Protein AF-A0AAN7FQ91-F1 (afdb_monomer)

Secondary structure (DSSP, 8-state):
----SS----GGGTTS-EEEEEE-SSEEEEEETT--EEEEE--TTSTT-SSS---EEEEEE-GGGTTS-EEEEEE-SSEEEEEE-STT--EEEEEEE-TTSTT---SSPP-EEEEEEEPSS-TTPPEEEEEEETTEEEEEETT--EEEEESPSTTPPPEEEEEE-S-S--EEEEEE-SS-EEEEETTS-EEEES-S-TT-TT-TTS--TT----S--S---EEPTT-TT--EEEEEE-SSEEEEEETTS-EEEEE--TTSTT-SSS---EEEEEE---SSPPPTTEEEEEEE-SS-EEEEEEE-PPP--

Solvent-accessible surface area (backbone atoms only — not comparable to full-atom values): 16445 Å² total; per-residue (Å²): 133,80,91,69,97,62,93,72,87,65,70,86,44,73,94,49,62,70,69,35,71,25,68,26,72,52,31,38,35,40,23,23,74,85,9,50,46,27,26,26,30,58,5,82,39,5,36,49,30,70,62,47,51,66,64,30,99,53,66,39,73,32,69,87,42,74,94,44,50,38,68,45,51,20,23,11,45,46,24,30,38,37,36,31,62,54,98,89,45,37,43,44,30,17,21,5,38,14,77,43,18,38,36,18,59,45,90,61,91,41,66,57,38,18,46,69,41,61,34,49,86,43,72,90,44,56,66,72,46,68,36,28,15,39,52,32,27,36,38,32,29,76,86,12,50,48,25,43,22,1,46,41,37,74,82,32,71,60,30,32,36,57,39,70,60,98,61,93,68,46,41,76,46,72,24,43,16,53,57,36,32,42,37,28,30,83,83,16,45,50,29,30,36,32,63,74,67,42,42,49,89,89,47,78,84,74,62,66,96,77,75,72,73,73,93,62,86,59,73,59,74,40,72,43,71,85,40,86,91,47,47,38,74,45,69,24,26,12,34,49,28,40,38,36,30,31,73,89,54,49,40,32,22,25,12,43,7,79,73,36,34,46,55,68,89,51,46,66,52,26,73,46,64,38,77,40,79,61,97,64,80,76,57,102,50,47,47,70,46,68,45,41,44,71,66,41,56,49,75,47,81,41,79,53,74,79,73,87,125

Nearest PDB structures (foldseek):
  4d9s-assembly1_A  TM=8.792E-01  e=7.451E-26  Arabidopsis thaliana
  6xzl-assembly1_A  TM=8.775E-01  e=2.372E-24  Arabidopsis thaliana
  4o2w-assembly4_D  TM=8.593E-01  e=3.655E-23  Homo sapiens
  6xzn-assembly2_B  TM=6.984E-01  e=1.897E-24  Arabidopsis thaliana
  6xzn-assembly1_A  TM=7.113E-01  e=9.054E-24  Arabidopsis thaliana

Radius of gyration: 19.57 Å; Cα contacts (8 Å, |Δi|>4): 833; chains: 1; bounding box: 55×45×55 Å

Structure (mmCIF, N/CA/C/O backbone):
data_AF-A0AAN7FQ91-F1
#
_entry.id   AF-A0AAN7FQ91-F1
#
loop_
_atom_site.group_PDB
_atom_site.id
_atom_site.type_symbol
_atom_site.label_atom_id
_atom_site.label_alt_id
_atom_site.label_comp_id
_atom_site.label_asym_id
_atom_site.label_entity_id
_atom_site.label_seq_id
_atom_site.pdbx_PDB_ins_code
_atom_site.Cartn_x
_atom_site.Cartn_y
_atom_site.Cartn_z
_atom_site.occupancy
_atom_site.B_iso_or_equiv
_atom_site.auth_seq_id
_atom_site.auth_comp_id
_atom_site.auth_asym_id
_atom_site.auth_atom_id
_atom_site.pdbx_PDB_model_num
ATOM 1 N N . MET A 1 1 ? 12.460 19.987 -11.548 1.00 52.72 1 MET A N 1
ATOM 2 C CA . MET A 1 1 ? 11.091 20.540 -11.463 1.00 52.72 1 MET A CA 1
ATOM 3 C C . MET A 1 1 ? 11.043 21.401 -10.206 1.00 52.72 1 MET A C 1
ATOM 5 O O . MET A 1 1 ? 11.578 20.958 -9.201 1.00 52.72 1 MET A O 1
ATOM 9 N N . VAL A 1 2 ? 10.535 22.634 -10.268 1.00 61.75 2 VAL A N 1
ATOM 10 C CA . VAL A 1 2 ? 10.430 23.509 -9.082 1.00 61.75 2 VAL A CA 1
ATOM 11 C C . VAL A 1 2 ? 9.236 23.048 -8.244 1.00 61.75 2 VAL A C 1
ATOM 13 O O . VAL A 1 2 ? 8.185 22.753 -8.821 1.00 61.75 2 VAL A O 1
ATOM 16 N N . ASN A 1 3 ? 9.398 22.972 -6.920 1.00 73.75 3 ASN A N 1
ATOM 17 C CA . ASN A 1 3 ? 8.307 22.659 -5.995 1.00 73.75 3 ASN A CA 1
ATOM 18 C C . ASN A 1 3 ? 7.120 23.596 -6.257 1.00 73.75 3 ASN A C 1
ATOM 20 O O . ASN A 1 3 ? 7.297 24.799 -6.451 1.00 73.75 3 ASN A O 1
ATOM 24 N N . SER A 1 4 ? 5.912 23.042 -6.297 1.00 81.06 4 SER A N 1
ATOM 25 C CA . SER A 1 4 ? 4.686 23.796 -6.549 1.00 81.06 4 SER A CA 1
ATOM 26 C C . SER A 1 4 ? 3.682 23.493 -5.451 1.00 81.06 4 SER A C 1
ATOM 28 O O . SER A 1 4 ? 3.546 22.343 -5.047 1.00 81.06 4 SER A O 1
ATOM 30 N N . LEU A 1 5 ? 2.988 24.528 -4.981 1.00 87.12 5 LEU A N 1
ATOM 31 C CA . LEU A 1 5 ? 1.926 24.406 -3.979 1.00 87.12 5 LEU A CA 1
ATOM 32 C C . LEU A 1 5 ? 0.560 24.080 -4.605 1.00 87.12 5 LEU A C 1
ATOM 34 O O . LEU A 1 5 ? -0.407 23.872 -3.882 1.00 87.12 5 LEU A O 1
ATOM 38 N N . CYS A 1 6 ? 0.479 24.035 -5.937 1.00 88.56 6 CYS A N 1
ATOM 39 C CA . CYS A 1 6 ? -0.752 23.754 -6.664 1.00 88.56 6 CYS A CA 1
ATOM 40 C C . CYS A 1 6 ? -0.627 22.416 -7.407 1.00 88.56 6 CYS A C 1
ATOM 42 O O . CYS A 1 6 ? 0.402 22.190 -8.058 1.00 88.56 6 CYS A O 1
ATOM 44 N N . PRO A 1 7 ? -1.660 21.550 -7.368 1.00 91.12 7 PRO A N 1
ATOM 45 C CA . PRO A 1 7 ? -1.709 20.353 -8.198 1.00 91.12 7 PRO A CA 1
ATOM 46 C C . PRO A 1 7 ? -1.510 20.693 -9.680 1.00 91.12 7 PRO A C 1
ATOM 48 O O . PRO A 1 7 ? -2.035 21.691 -10.177 1.00 91.12 7 PRO A O 1
ATOM 51 N N . LYS A 1 8 ? -0.751 19.855 -10.391 1.00 91.06 8 LYS A N 1
ATOM 52 C CA . LYS A 1 8 ? -0.519 19.976 -11.836 1.00 91.06 8 LYS A CA 1
ATOM 53 C C . LYS A 1 8 ? -1.018 18.730 -12.543 1.00 91.06 8 LYS A C 1
ATOM 55 O O . LYS A 1 8 ? -0.845 17.621 -12.041 1.00 91.06 8 LYS A O 1
ATOM 60 N N . VAL A 1 9 ? -1.594 18.928 -13.724 1.00 92.12 9 VAL A N 1
ATOM 61 C CA . VAL A 1 9 ? -1.996 17.827 -14.601 1.00 92.12 9 VAL A CA 1
ATOM 62 C C . VAL A 1 9 ? -0.756 17.038 -15.021 1.00 92.12 9 VAL A C 1
ATOM 64 O O . VAL A 1 9 ? 0.274 17.613 -15.378 1.00 92.12 9 VAL A O 1
ATOM 67 N N . VAL A 1 10 ? -0.855 15.710 -14.972 1.00 94.00 10 VAL A N 1
ATOM 68 C CA . VAL A 1 10 ? 0.182 14.798 -15.463 1.00 94.00 10 VAL A CA 1
ATOM 69 C C . VAL A 1 10 ? -0.120 14.478 -16.925 1.00 94.00 10 VAL A C 1
ATOM 71 O O . VAL A 1 10 ? -0.725 13.455 -17.236 1.00 94.00 10 VAL A O 1
ATOM 74 N N . SER A 1 11 ? 0.280 15.375 -17.831 1.00 93.88 11 SER A N 1
ATOM 75 C CA . SER A 1 11 ? -0.161 15.341 -19.235 1.00 93.88 11 SER A CA 1
ATOM 76 C C . SER A 1 11 ? 0.174 14.057 -19.996 1.00 93.88 11 SER A C 1
ATOM 78 O O . SER A 1 11 ? -0.543 13.670 -20.911 1.00 93.88 11 SER A O 1
ATOM 80 N N . SER A 1 12 ? 1.217 13.329 -19.589 1.00 95.06 12 SER A N 1
ATOM 81 C CA . SER A 1 12 ? 1.564 12.036 -20.195 1.00 95.06 12 SER A CA 1
ATOM 82 C C . SER A 1 12 ? 0.505 10.944 -19.984 1.00 95.06 12 SER A C 1
ATOM 84 O O . SER A 1 12 ? 0.592 9.895 -20.617 1.00 95.06 12 SER A O 1
ATOM 86 N N . LEU A 1 13 ? -0.469 11.161 -19.093 1.00 96.19 13 LEU A N 1
ATOM 87 C CA . LEU A 1 13 ? -1.559 10.229 -18.805 1.00 96.19 13 LEU A CA 1
ATOM 88 C C . LEU A 1 13 ? -2.916 10.671 -19.379 1.00 96.19 13 LEU A C 1
ATOM 90 O O . LEU A 1 13 ? -3.872 9.925 -19.225 1.00 96.19 13 LEU A O 1
ATOM 94 N N . GLU A 1 14 ? -3.020 11.816 -20.067 1.00 91.94 14 GLU A N 1
ATOM 95 C CA . GLU A 1 14 ? -4.305 12.419 -20.494 1.00 91.94 14 GLU A CA 1
ATOM 96 C C . GLU A 1 14 ? -5.217 11.488 -21.309 1.00 91.94 14 GLU A C 1
ATOM 98 O O . GLU A 1 14 ? -6.436 11.577 -21.205 1.00 91.94 14 GLU A O 1
ATOM 103 N N . ASN A 1 15 ? -4.641 10.561 -22.076 1.00 91.50 15 ASN A N 1
ATOM 104 C CA . ASN A 1 15 ? -5.394 9.610 -22.901 1.00 91.50 15 ASN A CA 1
ATOM 105 C C . ASN A 1 15 ? -5.688 8.273 -22.196 1.00 91.50 15 ASN A C 1
ATOM 107 O O . ASN A 1 15 ? -6.083 7.312 -22.852 1.00 91.50 15 ASN A O 1
ATOM 111 N N . ASN A 1 16 ? -5.452 8.177 -20.887 1.00 94.88 16 ASN A N 1
ATOM 112 C CA . ASN A 1 16 ? -5.707 6.978 -20.096 1.00 94.88 16 ASN A CA 1
ATOM 113 C C . ASN A 1 16 ? -6.608 7.338 -18.918 1.00 94.88 16 ASN A C 1
ATOM 115 O O . ASN A 1 16 ? -6.275 8.213 -18.119 1.00 94.88 16 ASN A O 1
ATOM 119 N N . PHE A 1 17 ? -7.719 6.625 -18.764 1.00 97.06 17 PHE A N 1
ATOM 120 C CA . PHE A 1 17 ? -8.532 6.762 -17.567 1.00 97.06 17 PHE A CA 1
ATOM 121 C C . PHE A 1 17 ? -7.857 6.001 -16.423 1.00 97.06 17 PHE A C 1
ATOM 123 O O . PHE A 1 17 ? -7.824 4.773 -16.413 1.00 97.06 17 PHE A O 1
ATOM 130 N N . ILE A 1 18 ? -7.248 6.727 -15.485 1.00 98.06 18 ILE A N 1
ATOM 131 C CA . ILE A 1 18 ? -6.506 6.132 -14.368 1.00 98.06 18 ILE A CA 1
ATOM 132 C C . ILE A 1 18 ? -7.481 5.667 -13.284 1.00 98.06 18 ILE A C 1
ATOM 134 O O . ILE A 1 18 ? -8.165 6.481 -12.668 1.00 98.06 18 ILE A O 1
ATOM 138 N N . ALA A 1 19 ? -7.510 4.357 -13.043 1.00 97.56 19 ALA A N 1
ATOM 139 C CA . ALA A 1 19 ? -8.396 3.700 -12.086 1.00 97.56 19 ALA A CA 1
ATOM 140 C C . ALA A 1 19 ? -7.715 3.413 -10.736 1.00 97.56 19 ALA A C 1
ATOM 142 O O . ALA A 1 19 ? -8.388 3.365 -9.708 1.00 97.56 19 ALA A O 1
ATOM 143 N N . HIS A 1 20 ? -6.387 3.257 -10.713 1.00 98.44 20 HIS A N 1
ATOM 144 C CA . HIS A 1 20 ? -5.630 3.031 -9.482 1.00 98.44 20 HIS A CA 1
ATOM 145 C C . HIS A 1 20 ? -4.306 3.796 -9.490 1.00 98.44 20 HIS A C 1
ATOM 147 O O . HIS A 1 20 ? -3.627 3.892 -10.513 1.00 98.44 20 HIS A O 1
ATOM 153 N N . VAL A 1 21 ? -3.910 4.316 -8.329 1.00 98.06 21 VAL A N 1
ATOM 154 C CA . VAL A 1 21 ? -2.638 5.020 -8.136 1.00 98.06 21 VAL A CA 1
ATOM 155 C C . VAL A 1 21 ? -1.953 4.539 -6.869 1.00 98.06 21 VAL A C 1
ATOM 157 O O . VAL A 1 21 ? -2.607 4.184 -5.893 1.00 98.06 21 VAL A O 1
ATOM 160 N N . SER A 1 22 ? -0.626 4.557 -6.869 1.00 98.38 22 SER A N 1
ATOM 161 C CA . SER A 1 22 ? 0.169 4.342 -5.667 1.00 98.38 22 SER A CA 1
ATOM 162 C C . SER A 1 22 ? 1.406 5.223 -5.696 1.00 98.38 22 SER A C 1
ATOM 164 O O . SER A 1 22 ? 2.019 5.426 -6.744 1.00 98.38 22 SER A O 1
ATOM 166 N N . ALA A 1 23 ? 1.764 5.771 -4.542 1.00 96.69 23 ALA A N 1
ATOM 167 C CA . ALA A 1 23 ? 2.962 6.572 -4.371 1.00 96.69 23 ALA A CA 1
ATOM 168 C C . ALA A 1 23 ? 3.854 5.891 -3.337 1.00 96.69 23 ALA A C 1
ATOM 170 O O . ALA A 1 23 ? 3.448 5.687 -2.196 1.00 96.69 23 ALA A O 1
ATOM 171 N N . GLY A 1 24 ? 5.064 5.546 -3.762 1.00 96.38 24 GLY A N 1
ATOM 172 C CA . GLY A 1 24 ? 6.122 5.090 -2.879 1.00 96.38 24 GLY A CA 1
ATOM 173 C C . GLY A 1 24 ? 6.958 6.260 -2.376 1.00 96.38 24 GLY A C 1
ATOM 174 O O . GLY A 1 24 ? 6.589 7.426 -2.504 1.00 96.38 24 GLY A O 1
ATOM 175 N N . TRP A 1 25 ? 8.146 5.960 -1.854 1.00 95.56 25 TRP A N 1
ATOM 176 C CA . TRP A 1 25 ? 9.030 6.995 -1.297 1.00 95.56 25 TRP A CA 1
ATOM 177 C C . TRP A 1 25 ? 9.512 8.021 -2.330 1.00 95.56 25 TRP A C 1
ATOM 179 O O . TRP A 1 25 ? 9.635 9.210 -2.049 1.00 95.56 25 TRP A O 1
ATOM 189 N N . SER A 1 26 ? 9.853 7.557 -3.530 1.00 96.62 26 SER A N 1
ATOM 190 C CA . SER A 1 26 ? 10.392 8.414 -4.598 1.00 96.62 26 SER A CA 1
ATOM 191 C C . SER A 1 26 ? 9.962 7.964 -5.990 1.00 96.62 26 SER A C 1
ATOM 193 O O . SER A 1 26 ? 10.591 8.332 -6.977 1.00 96.62 26 SER A O 1
ATOM 195 N N . HIS A 1 27 ? 8.907 7.155 -6.073 1.00 98.50 27 HIS A N 1
ATOM 196 C CA . HIS A 1 27 ? 8.322 6.716 -7.333 1.00 98.50 27 HIS A CA 1
ATOM 197 C C . HIS A 1 27 ? 6.802 6.627 -7.217 1.00 98.50 27 HIS A C 1
ATOM 199 O O . HIS A 1 27 ? 6.252 6.577 -6.116 1.00 98.50 27 HIS A O 1
ATOM 205 N N . SER A 1 28 ? 6.129 6.632 -8.357 1.00 98.56 28 SER A N 1
ATOM 206 C CA . SER A 1 28 ? 4.678 6.548 -8.450 1.00 98.56 28 SER A CA 1
ATOM 207 C C . SER A 1 28 ? 4.287 5.538 -9.514 1.00 98.56 28 SER A C 1
ATOM 209 O O . SER A 1 28 ? 4.937 5.440 -10.557 1.00 98.56 28 SER A O 1
ATOM 211 N N . GLY A 1 29 ? 3.218 4.810 -9.226 1.00 98.69 29 GLY A N 1
ATOM 212 C CA . GLY A 1 29 ? 2.579 3.844 -10.096 1.00 98.69 29 GLY A CA 1
ATOM 213 C C . GLY A 1 29 ? 1.152 4.271 -10.422 1.00 98.69 29 GLY A C 1
ATOM 214 O O . GLY A 1 29 ? 0.434 4.782 -9.562 1.00 98.69 29 GLY A O 1
ATOM 215 N N . PHE A 1 30 ? 0.735 4.035 -11.660 1.00 98.75 30 PHE A N 1
ATOM 216 C CA . PHE A 1 30 ? -0.591 4.371 -12.171 1.00 98.75 30 PHE A CA 1
ATOM 217 C C . PHE A 1 30 ? -1.113 3.192 -12.982 1.00 98.75 30 PHE A C 1
ATOM 219 O O . PHE A 1 30 ? -0.378 2.653 -13.806 1.00 98.75 30 PHE A O 1
ATOM 226 N N . VAL A 1 31 ? -2.365 2.806 -12.777 1.00 98.69 31 VAL A N 1
ATOM 227 C CA . VAL A 1 31 ? -3.037 1.750 -13.541 1.00 98.69 31 VAL A CA 1
ATOM 228 C C . VAL A 1 31 ? -4.290 2.339 -14.169 1.00 98.69 31 VAL A C 1
ATOM 230 O O . VAL A 1 31 ? -5.082 2.990 -13.484 1.00 98.69 31 VAL A O 1
ATOM 233 N N . SER A 1 32 ? -4.453 2.148 -15.475 1.00 98.06 32 SER A N 1
ATOM 234 C CA . SER A 1 32 ? -5.659 2.551 -16.195 1.00 98.06 32 SER A CA 1
ATOM 235 C C . SER A 1 32 ? -6.792 1.536 -16.030 1.00 98.06 32 SER A C 1
ATOM 237 O O . SER A 1 32 ? -6.537 0.369 -15.755 1.00 98.06 32 SER A O 1
ATOM 239 N N . ASP A 1 33 ? -8.029 1.935 -16.310 1.00 96.25 33 ASP A N 1
ATOM 240 C CA . ASP A 1 33 ? -9.182 1.026 -16.446 1.00 96.25 33 ASP A CA 1
ATOM 241 C C . ASP A 1 33 ? -8.974 -0.085 -17.490 1.00 96.25 33 ASP A C 1
ATOM 243 O O . ASP A 1 33 ? -9.418 -1.213 -17.305 1.00 96.25 33 ASP A O 1
ATOM 247 N N . GLY A 1 34 ? -8.238 0.197 -18.568 1.00 94.81 34 GLY A N 1
ATOM 248 C CA . GLY A 1 34 ? -7.823 -0.808 -19.551 1.00 94.81 34 GLY A CA 1
ATOM 249 C C . GLY A 1 34 ? -6.751 -1.793 -19.056 1.00 94.81 34 GLY A C 1
ATOM 250 O O . GLY A 1 34 ? -6.328 -2.662 -19.818 1.00 94.81 34 GLY A O 1
ATOM 251 N N . GLY A 1 35 ? -6.270 -1.656 -17.817 1.00 96.31 35 GLY A N 1
ATOM 252 C CA . GLY A 1 35 ? -5.234 -2.499 -17.218 1.00 96.31 35 GLY A CA 1
ATOM 253 C C . GLY A 1 35 ? -3.799 -2.170 -17.642 1.00 96.31 35 GLY A C 1
ATOM 254 O O . GLY A 1 35 ? -2.903 -2.996 -17.471 1.00 96.31 35 GLY A O 1
ATOM 255 N N . CYS A 1 36 ? -3.548 -0.982 -18.206 1.00 97.56 36 CYS A N 1
ATOM 256 C CA . CYS A 1 36 ? -2.194 -0.518 -18.508 1.00 97.56 36 CYS A CA 1
ATOM 257 C C . CYS A 1 36 ? -1.539 0.048 -17.248 1.00 97.56 36 CYS A C 1
ATOM 259 O O . CYS A 1 36 ? -2.118 0.914 -16.600 1.00 97.56 36 CYS A O 1
ATOM 261 N N . VAL A 1 37 ? -0.307 -0.367 -16.950 1.00 98.56 37 VAL A N 1
ATOM 262 C CA . VAL A 1 37 ? 0.470 0.164 -15.822 1.00 98.56 37 VAL A CA 1
ATOM 263 C C . VAL A 1 37 ? 1.589 1.095 -16.290 1.00 98.56 37 VAL A C 1
ATOM 265 O O . VAL A 1 37 ? 2.306 0.808 -17.256 1.00 98.56 37 VAL A O 1
ATOM 268 N N . PHE A 1 38 ? 1.735 2.217 -15.591 1.00 98.75 38 PHE A N 1
ATOM 269 C CA . PHE A 1 38 ? 2.733 3.253 -15.826 1.00 98.75 38 PHE A CA 1
ATOM 270 C C . PHE A 1 38 ? 3.494 3.547 -14.538 1.00 98.75 38 PHE A C 1
ATOM 272 O O . PHE A 1 38 ? 2.903 3.577 -13.459 1.00 98.75 38 PHE A O 1
ATOM 279 N N . THR A 1 39 ? 4.787 3.824 -14.654 1.00 98.81 39 THR A N 1
ATOM 280 C CA . THR A 1 39 ? 5.667 4.120 -13.518 1.00 98.81 39 THR A CA 1
ATOM 281 C C . THR A 1 39 ? 6.566 5.312 -13.817 1.00 98.81 39 THR A C 1
ATOM 283 O O . THR A 1 39 ? 6.957 5.547 -14.961 1.00 98.81 39 THR A O 1
ATOM 286 N N . CYS A 1 40 ? 6.889 6.092 -12.790 1.00 98.75 40 CYS A N 1
ATOM 287 C CA . CYS A 1 40 ? 7.883 7.164 -12.859 1.00 98.75 40 CYS A CA 1
ATOM 288 C C . CYS A 1 40 ? 8.483 7.472 -11.491 1.00 98.75 40 CYS A C 1
ATOM 290 O O . CYS A 1 40 ? 7.968 7.043 -10.465 1.00 98.75 40 CYS A O 1
ATOM 292 N N . GLY A 1 41 ? 9.538 8.275 -11.479 1.00 98.56 41 GLY A N 1
ATOM 293 C CA . GLY A 1 41 ? 10.328 8.644 -10.315 1.00 98.56 41 GLY A CA 1
ATOM 294 C C . GLY A 1 41 ? 11.701 7.987 -10.354 1.00 98.56 41 GLY A C 1
ATOM 295 O O . GLY A 1 41 ? 12.242 7.728 -11.431 1.00 98.56 41 GLY A O 1
ATOM 296 N N . ASP A 1 42 ? 12.269 7.750 -9.175 1.00 98.56 42 ASP A N 1
ATOM 297 C CA . ASP A 1 42 ? 13.556 7.081 -9.000 1.00 98.56 42 ASP A CA 1
ATOM 298 C C . ASP A 1 42 ? 13.512 5.634 -9.508 1.00 98.56 42 ASP A C 1
ATOM 300 O O . ASP A 1 42 ? 12.642 4.858 -9.113 1.00 98.56 42 ASP A O 1
ATOM 304 N N . GLY A 1 43 ? 14.477 5.276 -10.356 1.00 98.31 43 GLY A N 1
ATOM 305 C CA . GLY A 1 43 ? 14.661 3.919 -10.877 1.00 98.31 43 GLY A CA 1
ATOM 306 C C . GLY A 1 43 ? 15.902 3.208 -10.346 1.00 98.31 43 GLY A C 1
ATOM 307 O O . GLY A 1 43 ? 16.195 2.100 -10.786 1.00 98.31 43 GLY A O 1
ATOM 308 N N . SER A 1 44 ? 16.633 3.806 -9.399 1.00 98.56 44 SER A N 1
ATOM 309 C CA . SER A 1 44 ? 17.972 3.358 -8.981 1.00 98.56 44 SER A CA 1
ATOM 310 C C . SER A 1 44 ? 18.041 1.935 -8.406 1.00 98.56 44 SER A C 1
ATOM 312 O O . SER A 1 44 ? 19.128 1.368 -8.299 1.00 98.56 44 SER A O 1
ATOM 314 N N . PHE A 1 45 ? 16.905 1.336 -8.041 1.00 98.50 45 PHE A N 1
ATOM 315 C CA . PHE A 1 45 ? 16.793 -0.040 -7.548 1.00 98.50 45 PHE A CA 1
ATOM 316 C C . PHE A 1 45 ? 15.990 -0.951 -8.482 1.00 98.50 45 PHE A C 1
ATOM 318 O O . PHE A 1 45 ? 15.759 -2.100 -8.126 1.00 98.50 45 PHE A O 1
ATOM 325 N N . GLY A 1 46 ? 15.584 -0.471 -9.660 1.00 98.62 46 GLY A N 1
ATOM 326 C CA . GLY A 1 46 ? 14.745 -1.212 -10.602 1.00 98.62 46 GLY A CA 1
ATOM 327 C C . GLY A 1 46 ? 13.250 -1.135 -10.280 1.00 98.62 46 GLY A C 1
ATOM 328 O O . GLY A 1 46 ? 12.453 -1.834 -10.898 1.00 98.62 46 GLY A O 1
ATOM 329 N N . GLN A 1 47 ? 12.843 -0.270 -9.342 1.00 98.69 47 GLN A N 1
ATOM 330 C CA . GLN A 1 47 ? 11.466 -0.164 -8.836 1.00 98.69 47 GLN A CA 1
ATOM 331 C C . GLN A 1 47 ? 10.450 0.407 -9.838 1.00 98.69 47 GLN A C 1
ATOM 333 O O . GLN A 1 47 ? 9.293 0.599 -9.483 1.00 98.69 47 GLN A O 1
ATOM 338 N N . LEU A 1 48 ? 10.877 0.676 -11.075 1.00 98.88 48 LEU A N 1
ATOM 339 C CA . LEU A 1 48 ? 10.007 1.082 -12.181 1.00 98.88 48 LEU A CA 1
ATOM 340 C C . LEU A 1 48 ? 9.703 -0.071 -13.156 1.00 98.88 48 LEU A C 1
ATOM 342 O O . LEU A 1 48 ? 8.822 0.057 -13.992 1.00 98.88 48 LEU A O 1
ATOM 346 N N . GLY A 1 49 ? 10.405 -1.207 -13.078 1.00 98.69 49 GLY A N 1
ATOM 347 C CA . GLY A 1 49 ? 10.021 -2.404 -13.839 1.00 98.69 49 GLY A CA 1
ATOM 348 C C . GLY A 1 49 ? 10.308 -2.352 -15.348 1.00 98.69 49 GLY A C 1
ATOM 349 O O . GLY A 1 49 ? 9.798 -3.185 -16.096 1.00 98.69 49 GLY A O 1
ATOM 350 N N . HIS A 1 50 ? 11.104 -1.390 -15.828 1.00 98.62 50 HIS A N 1
ATOM 351 C CA . HIS A 1 50 ? 11.394 -1.201 -17.260 1.00 98.62 50 HIS A CA 1
ATOM 352 C C . HIS A 1 50 ? 12.552 -2.062 -17.796 1.00 98.62 50 HIS A C 1
ATOM 354 O O . HIS A 1 50 ? 12.926 -1.941 -18.960 1.00 98.62 50 HIS A O 1
ATOM 360 N N . GLY A 1 51 ? 13.133 -2.929 -16.967 1.00 98.44 51 GLY A N 1
ATOM 361 C CA . GLY A 1 51 ? 14.302 -3.739 -17.310 1.00 98.44 51 GLY A CA 1
ATOM 362 C C . GLY A 1 51 ? 15.638 -3.010 -17.207 1.00 98.44 51 GLY A C 1
ATOM 363 O O . GLY A 1 51 ? 16.680 -3.591 -17.495 1.00 98.44 51 GLY A O 1
ATOM 364 N N . ASP A 1 52 ? 15.636 -1.780 -16.705 1.00 98.44 52 ASP A N 1
ATOM 365 C CA . ASP A 1 52 ? 16.829 -1.004 -16.393 1.00 98.44 52 ASP A CA 1
ATOM 366 C C . ASP A 1 52 ? 16.695 -0.288 -15.032 1.00 98.44 52 ASP A C 1
ATOM 368 O O . ASP A 1 52 ? 15.753 -0.521 -14.275 1.00 98.44 52 ASP A O 1
ATOM 372 N N . TYR A 1 53 ? 17.685 0.541 -14.696 1.00 98.44 53 TYR A N 1
ATOM 373 C CA . TYR A 1 53 ? 17.749 1.297 -13.441 1.00 98.44 53 TYR A CA 1
ATOM 374 C C . TYR A 1 53 ? 17.616 2.812 -13.674 1.00 98.44 53 TYR A C 1
ATOM 376 O O . TYR A 1 53 ? 18.165 3.620 -12.922 1.00 98.44 53 TYR A O 1
ATOM 384 N N . ARG A 1 54 ? 16.970 3.222 -14.774 1.00 98.50 54 ARG A N 1
ATOM 385 C CA . ARG A 1 54 ? 16.866 4.632 -15.161 1.00 98.50 54 ARG A CA 1
ATOM 386 C C . ARG A 1 54 ? 15.716 5.313 -14.431 1.00 98.50 54 ARG A C 1
ATOM 388 O O . ARG A 1 54 ? 14.621 4.780 -14.316 1.00 98.50 54 ARG A O 1
ATOM 395 N N . THR A 1 55 ? 15.966 6.536 -13.983 1.00 98.56 55 THR A N 1
ATOM 396 C CA . THR A 1 55 ? 14.944 7.426 -13.423 1.00 98.56 55 THR A CA 1
ATOM 397 C C . THR A 1 55 ? 14.115 8.037 -14.547 1.00 98.56 55 THR A C 1
ATOM 399 O O . THR A 1 55 ? 14.662 8.524 -15.538 1.00 98.56 55 THR A O 1
ATOM 402 N N . HIS A 1 56 ? 12.796 8.068 -14.367 1.00 97.94 56 HIS A N 1
ATOM 403 C CA . HIS A 1 56 ? 11.861 8.672 -15.313 1.00 97.94 56 HIS A CA 1
ATOM 404 C C . HIS A 1 56 ? 11.114 9.830 -14.657 1.00 97.94 56 HIS A C 1
ATOM 406 O O . HIS A 1 56 ? 10.407 9.644 -13.677 1.00 97.94 56 HIS A O 1
ATOM 412 N N . CYS A 1 57 ? 11.223 11.041 -15.201 1.00 95.69 57 CYS A N 1
ATOM 413 C CA . CYS A 1 57 ? 10.566 12.228 -14.632 1.00 95.69 57 CYS A CA 1
ATOM 414 C C . CYS A 1 57 ? 9.078 12.368 -15.014 1.00 95.69 57 CYS A C 1
ATOM 416 O O . CYS A 1 57 ? 8.429 13.327 -14.601 1.00 95.69 57 CYS A O 1
ATOM 418 N N . SER A 1 58 ? 8.554 11.447 -15.821 1.00 96.56 58 SER A N 1
ATOM 419 C CA . SER A 1 58 ? 7.166 11.387 -16.284 1.00 96.56 58 SER A CA 1
ATOM 420 C C . SER A 1 58 ? 6.733 9.923 -16.395 1.00 96.56 58 SER A C 1
ATOM 422 O O . SER A 1 58 ? 7.590 9.099 -16.723 1.00 96.56 58 SER A O 1
ATOM 424 N N . PRO A 1 59 ? 5.454 9.584 -16.155 1.00 98.38 59 PRO A N 1
ATOM 425 C CA . PRO A 1 59 ? 4.935 8.225 -16.311 1.00 98.38 59 PRO A CA 1
ATOM 426 C C . PRO A 1 59 ? 5.322 7.572 -17.640 1.00 98.38 59 PRO A C 1
ATOM 428 O O . PRO A 1 59 ? 5.080 8.133 -18.709 1.00 98.38 59 PRO A O 1
ATOM 431 N N . VAL A 1 60 ? 5.895 6.371 -17.564 1.00 98.44 60 VAL A N 1
ATOM 432 C CA . VAL A 1 60 ? 6.226 5.519 -18.712 1.00 98.44 60 VAL A CA 1
ATOM 433 C C . VAL A 1 60 ? 5.498 4.192 -18.568 1.00 98.44 60 VAL A C 1
ATOM 435 O O . VAL A 1 60 ? 5.466 3.610 -17.487 1.00 98.44 60 VAL A O 1
ATOM 438 N N . ARG A 1 61 ? 4.900 3.702 -19.658 1.00 98.25 61 ARG A N 1
ATOM 439 C CA . ARG A 1 61 ? 4.203 2.410 -19.665 1.00 98.25 61 ARG A CA 1
ATOM 440 C C . ARG A 1 61 ? 5.200 1.270 -19.452 1.00 98.25 61 ARG A C 1
ATOM 442 O O . ARG A 1 61 ? 6.216 1.201 -20.142 1.00 98.25 61 ARG A O 1
ATOM 449 N N . VAL A 1 62 ? 4.895 0.345 -18.546 1.00 98.56 62 VAL A N 1
ATOM 450 C CA . VAL A 1 62 ? 5.737 -0.835 -18.306 1.00 98.56 62 VAL A CA 1
ATOM 451 C C . VAL A 1 62 ? 5.460 -1.879 -19.391 1.00 98.56 62 VAL A C 1
ATOM 453 O O . VAL A 1 62 ? 4.395 -2.498 -19.423 1.00 98.56 62 VAL A O 1
ATOM 456 N N . SER A 1 63 ? 6.419 -2.074 -20.300 1.00 97.94 63 SER A N 1
ATOM 457 C CA . SER A 1 63 ? 6.267 -2.926 -21.492 1.00 97.94 63 SER A CA 1
ATOM 458 C C . SER A 1 63 ? 5.949 -4.389 -21.167 1.00 97.94 63 SER A C 1
ATOM 460 O O . SER A 1 63 ? 5.209 -5.033 -21.909 1.00 97.94 63 SER A O 1
ATOM 462 N N . TYR A 1 64 ? 6.444 -4.888 -20.032 1.00 98.25 64 TYR A N 1
ATOM 463 C CA . TYR A 1 64 ? 6.216 -6.256 -19.562 1.00 98.25 64 TYR A CA 1
ATOM 464 C C . TYR A 1 64 ? 4.722 -6.624 -19.466 1.00 98.25 64 TYR A C 1
ATOM 466 O O . TYR A 1 64 ? 4.340 -7.767 -19.714 1.00 98.25 64 TYR A O 1
ATOM 474 N N . PHE A 1 65 ? 3.859 -5.651 -19.153 1.00 97.06 65 PHE A N 1
ATOM 475 C CA . PHE A 1 65 ? 2.430 -5.870 -18.921 1.00 97.06 65 PHE A CA 1
ATOM 476 C C . PHE A 1 65 ? 1.531 -5.489 -20.107 1.00 97.06 65 PHE A C 1
ATOM 478 O O . PHE A 1 65 ? 0.317 -5.479 -19.960 1.00 97.06 65 PHE A O 1
ATOM 485 N N . VAL A 1 66 ? 2.071 -5.189 -21.295 1.00 94.38 66 VAL A N 1
ATOM 486 C CA . VAL A 1 66 ? 1.266 -4.689 -22.436 1.00 94.38 66 VAL A CA 1
ATOM 487 C C . VAL A 1 66 ? 0.118 -5.625 -22.837 1.00 94.38 66 VAL A C 1
ATOM 489 O O . VAL A 1 66 ? -0.949 -5.135 -23.191 1.00 94.38 66 VAL A O 1
ATOM 492 N N . ASN A 1 67 ? 0.319 -6.943 -22.737 1.00 90.31 67 ASN A N 1
ATOM 493 C CA . ASN A 1 67 ? -0.679 -7.971 -23.071 1.00 90.31 67 ASN A CA 1
ATOM 494 C C . ASN A 1 67 ? -1.307 -8.614 -21.822 1.00 90.31 67 ASN A C 1
ATOM 496 O O . ASN A 1 67 ? -1.747 -9.763 -21.861 1.00 90.31 67 ASN A O 1
ATOM 500 N N . LYS A 1 68 ? -1.270 -7.913 -20.689 1.00 93.38 68 LYS A N 1
ATOM 501 C CA . LYS A 1 68 ? -1.774 -8.374 -19.395 1.00 93.38 68 LYS A CA 1
ATOM 502 C C . LYS A 1 68 ? -2.722 -7.314 -18.838 1.00 93.38 68 LYS A C 1
ATOM 504 O O . LYS A 1 68 ? -2.529 -6.129 -19.085 1.00 93.38 68 LYS A O 1
ATOM 509 N N . HIS A 1 69 ? -3.734 -7.738 -18.089 1.00 94.12 69 HIS A N 1
ATOM 510 C CA . HIS A 1 69 ? -4.650 -6.817 -17.422 1.00 94.12 69 HIS A CA 1
ATOM 511 C C . HIS A 1 69 ? -4.204 -6.621 -15.971 1.00 94.12 69 HIS A C 1
ATOM 513 O O . HIS A 1 69 ? -4.318 -7.534 -15.152 1.00 94.12 69 HIS A O 1
ATOM 519 N N . VAL A 1 70 ? -3.620 -5.456 -15.684 1.00 97.75 70 VAL A N 1
ATOM 520 C CA . VAL A 1 70 ? -3.206 -5.074 -14.330 1.00 97.75 70 VAL A CA 1
ATOM 521 C C . VAL A 1 70 ? -4.391 -4.477 -13.582 1.00 97.75 70 VAL A C 1
ATOM 523 O O . VAL A 1 70 ? -5.030 -3.563 -14.086 1.00 97.75 70 VAL A O 1
ATOM 526 N N . GLU A 1 71 ? -4.628 -4.953 -12.364 1.00 97.94 71 GLU A N 1
ATOM 527 C CA . GLU A 1 71 ? -5.705 -4.483 -11.488 1.00 97.94 71 GLU A CA 1
ATOM 528 C C . GLU A 1 71 ? -5.203 -3.413 -10.505 1.00 97.94 71 GLU A C 1
ATOM 530 O O . GLU A 1 71 ? -5.832 -2.375 -10.314 1.00 97.94 71 GLU A O 1
ATOM 535 N N . GLN A 1 72 ? -4.054 -3.653 -9.861 1.00 98.62 72 GLN A N 1
ATOM 536 C CA . GLN A 1 72 ? -3.494 -2.756 -8.841 1.00 98.62 72 GLN A CA 1
ATOM 537 C C . GLN A 1 72 ? -1.977 -2.647 -8.954 1.00 98.62 72 GLN A C 1
ATOM 539 O O . GLN A 1 72 ? -1.291 -3.557 -9.423 1.00 98.62 72 GLN A O 1
ATOM 544 N N . ILE A 1 73 ? -1.459 -1.535 -8.440 1.00 98.88 73 ILE A N 1
ATOM 545 C CA . ILE A 1 73 ? -0.036 -1.306 -8.192 1.00 98.88 73 ILE A CA 1
ATOM 546 C C . ILE A 1 73 ? 0.138 -0.818 -6.756 1.00 98.88 73 ILE A C 1
ATOM 548 O O . ILE A 1 73 ? -0.635 0.024 -6.308 1.00 98.88 73 ILE A O 1
ATOM 552 N N . ALA A 1 74 ? 1.149 -1.308 -6.045 1.00 98.81 74 ALA A N 1
ATOM 553 C CA . ALA A 1 74 ? 1.524 -0.815 -4.725 1.00 98.81 74 ALA A CA 1
ATOM 554 C C . ALA A 1 74 ? 3.017 -0.474 -4.700 1.00 98.81 74 ALA A C 1
ATOM 556 O O . ALA A 1 74 ? 3.860 -1.325 -4.974 1.00 98.81 74 ALA A O 1
ATOM 557 N N . CYS A 1 75 ? 3.345 0.771 -4.369 1.00 98.62 75 CYS A N 1
ATOM 558 C CA . CYS A 1 75 ? 4.702 1.302 -4.395 1.00 98.62 75 CYS A CA 1
ATOM 559 C C . CYS A 1 75 ? 5.249 1.439 -2.969 1.00 98.62 75 CYS A C 1
ATOM 561 O O . CYS A 1 75 ? 4.755 2.243 -2.185 1.00 98.62 75 CYS A O 1
ATOM 563 N N . GLY A 1 76 ? 6.295 0.680 -2.640 1.00 98.25 76 GLY A N 1
ATOM 564 C CA . GLY A 1 76 ? 6.996 0.763 -1.360 1.00 98.25 76 GLY A CA 1
ATOM 565 C C . GLY A 1 76 ? 8.111 1.811 -1.346 1.00 98.25 76 GLY A C 1
ATOM 566 O O . GLY A 1 76 ? 8.122 2.769 -2.125 1.00 98.25 76 GLY A O 1
ATOM 567 N N . MET A 1 77 ? 9.111 1.640 -0.474 1.00 97.38 77 MET A N 1
ATOM 568 C CA . MET A 1 77 ? 10.239 2.578 -0.430 1.00 97.38 77 MET A CA 1
ATOM 569 C C . MET A 1 77 ? 11.098 2.484 -1.695 1.00 97.38 77 MET A C 1
ATOM 571 O O . MET A 1 77 ? 11.452 3.496 -2.298 1.00 97.38 77 MET A O 1
ATOM 575 N N . ARG A 1 78 ? 11.449 1.259 -2.089 1.00 98.50 78 ARG A N 1
ATOM 576 C CA . ARG A 1 78 ? 12.363 0.968 -3.207 1.00 98.50 78 ARG A CA 1
ATOM 577 C C . ARG A 1 78 ? 11.924 -0.244 -4.022 1.00 98.50 78 ARG A C 1
ATOM 579 O O . ARG A 1 78 ? 12.748 -0.847 -4.700 1.00 98.50 78 ARG A O 1
ATOM 586 N N . HIS A 1 79 ? 10.654 -0.618 -3.939 1.00 98.81 79 HIS A N 1
ATOM 587 C CA . HIS A 1 79 ? 10.063 -1.721 -4.690 1.00 98.81 79 HIS A CA 1
ATOM 588 C C . HIS A 1 79 ? 8.630 -1.394 -5.086 1.00 98.81 79 HIS A C 1
ATOM 590 O O . HIS A 1 79 ? 8.016 -0.485 -4.530 1.00 98.81 79 HIS A O 1
ATOM 596 N N . SER A 1 80 ? 8.119 -2.154 -6.041 1.00 98.94 80 SER A N 1
ATOM 597 C CA . SER A 1 80 ? 6.738 -2.111 -6.495 1.00 98.94 80 SER A CA 1
ATOM 598 C C . SER A 1 80 ? 6.172 -3.523 -6.547 1.00 98.94 80 SER A C 1
ATOM 600 O O . SER A 1 80 ? 6.886 -4.473 -6.876 1.00 98.94 80 SER A O 1
ATOM 602 N N . LEU A 1 81 ? 4.885 -3.632 -6.237 1.00 98.94 81 LEU A N 1
ATOM 603 C CA . LEU A 1 81 ? 4.059 -4.814 -6.436 1.00 98.94 81 LEU A CA 1
ATOM 604 C C . LEU A 1 81 ? 2.982 -4.501 -7.471 1.00 98.94 81 LEU A C 1
ATOM 606 O O . LEU A 1 81 ? 2.461 -3.386 -7.505 1.00 98.94 81 LEU A O 1
ATOM 610 N N . VAL A 1 82 ? 2.619 -5.482 -8.285 1.00 98.81 82 VAL A N 1
ATOM 611 C CA . VAL A 1 82 ? 1.589 -5.366 -9.317 1.00 98.81 82 VAL A CA 1
ATOM 612 C C . VAL A 1 82 ? 0.683 -6.587 -9.239 1.00 98.81 82 VAL A C 1
ATOM 614 O O . VAL A 1 82 ? 1.165 -7.711 -9.339 1.00 98.81 82 VAL A O 1
ATOM 617 N N . LEU A 1 83 ? -0.619 -6.369 -9.063 1.00 98.62 83 LEU A N 1
ATOM 618 C CA . LEU A 1 83 ? -1.623 -7.430 -9.017 1.00 98.62 83 LEU A CA 1
ATOM 619 C C . LEU A 1 83 ? -2.285 -7.570 -10.385 1.00 98.62 83 LEU A C 1
ATOM 621 O O . LEU A 1 83 ? -2.826 -6.602 -10.920 1.00 98.62 83 LEU A O 1
ATOM 625 N N . LEU A 1 84 ? -2.272 -8.782 -10.925 1.00 97.06 84 LEU A N 1
ATOM 626 C CA . LEU A 1 84 ? -3.037 -9.175 -12.102 1.00 97.06 84 LEU A CA 1
ATOM 627 C C . LEU 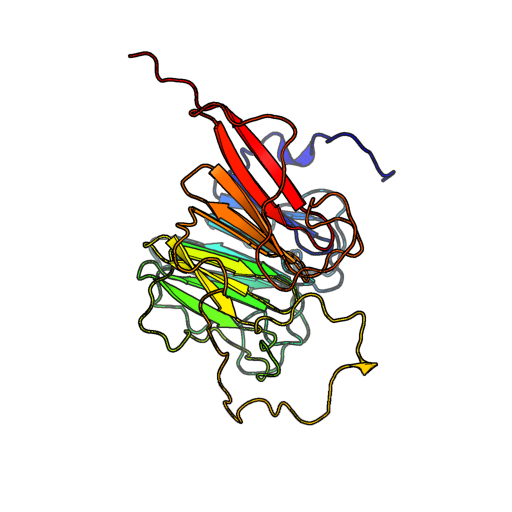A 1 84 ? -4.165 -10.095 -11.654 1.00 97.06 84 LEU A C 1
ATOM 629 O O . LEU A 1 84 ? -3.928 -11.024 -10.882 1.00 97.06 84 LEU A O 1
ATOM 633 N N . LYS A 1 85 ? -5.361 -9.863 -12.190 1.00 91.19 85 LYS A N 1
ATOM 634 C CA . LYS A 1 85 ? -6.510 -10.762 -12.054 1.00 91.19 85 LYS A CA 1
ATOM 635 C C . LYS A 1 85 ? -6.856 -11.345 -13.416 1.00 91.19 85 LYS A C 1
ATOM 637 O O . LYS A 1 85 ? -6.766 -10.654 -14.431 1.00 91.19 85 LYS A O 1
ATOM 642 N N . GLY A 1 86 ? -7.255 -12.612 -13.466 1.00 81.12 86 GLY A N 1
ATOM 643 C CA . GLY A 1 86 ? -7.625 -13.238 -14.734 1.00 81.12 86 GLY A CA 1
ATOM 644 C C . GLY A 1 86 ? -7.982 -14.717 -14.637 1.00 81.12 86 GLY A C 1
ATOM 645 O O . GLY A 1 86 ? -7.914 -15.335 -13.580 1.00 81.12 86 GLY A O 1
ATOM 646 N N . GLY A 1 87 ? -8.359 -15.301 -15.779 1.00 72.00 87 GLY A N 1
ATOM 647 C CA . GLY A 1 87 ? -8.808 -16.698 -15.866 1.00 72.00 87 GLY A CA 1
ATOM 648 C C . GLY A 1 87 ? -7.746 -17.746 -15.505 1.00 72.00 87 GLY A C 1
ATOM 649 O O . GLY A 1 87 ? -8.097 -18.887 -15.233 1.00 72.00 87 GLY A O 1
ATOM 650 N N . SER A 1 88 ? -6.465 -17.365 -15.476 1.00 77.88 88 SER A N 1
ATOM 651 C CA . SER A 1 88 ? -5.343 -18.204 -15.035 1.00 77.88 88 SER A CA 1
ATOM 652 C C . SER A 1 88 ? -5.061 -18.126 -13.528 1.00 77.88 88 SER A C 1
ATOM 654 O O . SER A 1 88 ? -4.058 -18.676 -13.087 1.00 77.88 88 SER A O 1
ATOM 656 N N . GLY A 1 89 ? -5.905 -17.432 -12.758 1.00 86.50 89 GLY A N 1
ATOM 657 C CA . GLY A 1 89 ? -5.667 -17.127 -11.348 1.00 86.50 89 GLY A CA 1
ATOM 658 C C . GLY A 1 89 ? -5.050 -15.744 -11.138 1.00 86.50 89 GLY A C 1
ATOM 659 O O . GLY A 1 89 ? -4.617 -15.083 -12.090 1.00 86.50 89 GLY A O 1
ATOM 660 N N . ASP A 1 90 ? -5.041 -15.311 -9.880 1.00 94.19 90 ASP A N 1
ATOM 661 C CA . ASP A 1 90 ? -4.462 -14.035 -9.475 1.00 94.19 90 ASP A CA 1
ATOM 662 C C . ASP A 1 90 ? -2.939 -14.176 -9.367 1.00 94.19 90 ASP A C 1
ATOM 664 O O . ASP A 1 90 ? -2.426 -15.178 -8.872 1.00 94.19 90 ASP A O 1
ATOM 668 N N . GLN A 1 91 ? -2.195 -13.177 -9.842 1.00 96.44 91 GLN A N 1
ATOM 669 C CA . GLN A 1 91 ? -0.733 -13.174 -9.776 1.00 96.44 91 GLN A CA 1
ATOM 670 C C . GLN A 1 91 ? -0.227 -11.839 -9.250 1.00 96.44 91 GLN A C 1
ATOM 672 O O . GLN A 1 91 ? -0.600 -10.780 -9.757 1.00 96.44 91 GLN A O 1
ATOM 677 N N . ILE A 1 92 ? 0.678 -11.895 -8.275 1.00 98.38 92 ILE A N 1
ATOM 678 C CA . ILE A 1 92 ? 1.429 -10.729 -7.819 1.00 98.38 92 ILE A CA 1
ATOM 679 C C . ILE A 1 92 ? 2.799 -10.766 -8.483 1.00 98.38 92 ILE A C 1
ATOM 681 O O . ILE A 1 92 ? 3.507 -11.766 -8.420 1.00 98.38 92 ILE A O 1
ATOM 685 N N . TYR A 1 93 ? 3.167 -9.666 -9.124 1.00 98.62 93 TYR A N 1
ATOM 686 C CA . TYR A 1 93 ? 4.507 -9.423 -9.630 1.00 98.62 93 TYR A CA 1
ATOM 687 C C . TYR A 1 93 ? 5.210 -8.407 -8.744 1.00 98.62 93 TYR A C 1
ATOM 689 O O . TYR A 1 93 ? 4.585 -7.456 -8.281 1.00 98.62 93 TYR A O 1
ATOM 697 N N . ALA A 1 94 ? 6.514 -8.561 -8.567 1.00 98.81 94 ALA A N 1
ATOM 698 C CA . ALA A 1 94 ? 7.340 -7.634 -7.816 1.00 98.81 94 ALA A CA 1
ATOM 699 C C . ALA A 1 94 ? 8.589 -7.232 -8.602 1.00 98.81 94 ALA A C 1
ATOM 701 O O . ALA A 1 94 ? 9.118 -8.003 -9.403 1.00 98.81 94 ALA A O 1
ATOM 702 N N . PHE A 1 95 ? 9.061 -6.009 -8.369 1.00 98.88 95 PHE A N 1
ATOM 703 C CA . PHE A 1 95 ? 10.331 -5.502 -8.891 1.00 98.88 95 PHE A CA 1
ATOM 704 C C . PHE A 1 95 ? 10.884 -4.375 -8.015 1.00 98.88 95 PHE A C 1
ATOM 706 O O . PHE A 1 95 ? 10.162 -3.758 -7.230 1.00 98.88 95 PHE A O 1
ATOM 713 N N . GLY A 1 96 ? 12.182 -4.103 -8.129 1.00 98.81 96 GLY A N 1
ATOM 714 C CA . GLY A 1 96 ? 12.907 -3.161 -7.283 1.00 98.81 96 GLY A CA 1
ATOM 715 C C . GLY A 1 96 ? 13.881 -3.839 -6.320 1.00 98.81 96 GLY A C 1
ATOM 716 O O . GLY A 1 96 ? 14.419 -4.907 -6.598 1.00 98.81 96 GLY A O 1
ATOM 717 N N . SER A 1 97 ? 14.126 -3.211 -5.172 1.00 98.50 97 SER A N 1
ATOM 718 C CA . SER A 1 97 ? 14.964 -3.729 -4.086 1.00 98.50 97 SER A CA 1
ATOM 719 C C . SER A 1 97 ? 14.352 -4.977 -3.449 1.00 98.50 97 SER A C 1
ATOM 721 O O . SER A 1 97 ? 13.190 -4.963 -3.061 1.00 98.50 97 SER A O 1
ATOM 723 N N . GLY A 1 98 ? 15.167 -6.015 -3.251 1.00 97.81 98 GLY A N 1
ATOM 724 C CA . GLY A 1 98 ? 14.801 -7.247 -2.542 1.00 97.81 98 GLY A CA 1
ATOM 725 C C . GLY A 1 98 ? 15.599 -7.497 -1.264 1.00 97.81 98 GLY A C 1
ATOM 726 O O . GLY A 1 98 ? 15.498 -8.576 -0.690 1.00 97.81 98 GLY A O 1
ATOM 727 N N . LYS A 1 99 ? 16.406 -6.527 -0.807 1.00 96.56 99 LYS A N 1
ATOM 728 C CA . LYS A 1 99 ? 17.382 -6.708 0.288 1.00 96.56 99 LYS A CA 1
ATOM 729 C C . LYS A 1 99 ? 16.793 -7.250 1.596 1.00 96.56 99 LYS A C 1
ATOM 731 O O . LYS A 1 99 ? 17.535 -7.831 2.385 1.00 96.56 99 LYS A O 1
ATOM 736 N N . ARG A 1 100 ? 15.505 -7.006 1.841 1.00 96.25 100 ARG A N 1
ATOM 737 C CA . ARG A 1 100 ? 14.750 -7.442 3.024 1.00 96.25 100 ARG A CA 1
ATOM 738 C C . ARG A 1 100 ? 13.738 -8.539 2.690 1.00 96.25 100 ARG A C 1
ATOM 740 O O . ARG A 1 100 ? 12.982 -8.935 3.557 1.00 96.25 100 ARG A O 1
ATOM 747 N N . GLY A 1 101 ? 13.713 -9.037 1.455 1.00 97.62 101 GLY A N 1
ATOM 748 C CA . GLY A 1 101 ? 12.758 -10.045 0.994 1.00 97.62 101 GLY A CA 1
ATOM 749 C C . GLY A 1 101 ? 11.441 -9.493 0.459 1.00 97.62 101 GLY A C 1
ATOM 750 O O . GLY A 1 101 ? 10.591 -10.275 0.057 1.00 97.62 101 GLY A O 1
ATOM 751 N N . GLN A 1 102 ? 11.268 -8.167 0.395 1.00 98.19 102 GLN A N 1
ATOM 752 C CA . GLN A 1 102 ? 9.990 -7.506 0.077 1.00 98.19 102 GLN A CA 1
ATOM 753 C C . GLN A 1 102 ? 9.421 -7.811 -1.321 1.00 98.19 102 GLN A C 1
ATOM 755 O O . GLN A 1 102 ? 8.271 -7.489 -1.610 1.00 98.19 102 GLN A O 1
ATOM 760 N N . LEU A 1 103 ? 10.206 -8.440 -2.196 1.00 98.62 103 LEU A N 1
ATOM 761 C CA . LEU A 1 103 ? 9.746 -8.878 -3.511 1.00 98.62 103 LEU A CA 1
ATOM 762 C C . LEU A 1 103 ? 8.974 -10.201 -3.444 1.00 98.62 103 LEU A C 1
ATOM 764 O O . LEU A 1 103 ? 8.062 -10.420 -4.233 1.00 98.62 103 LEU A O 1
ATOM 768 N N . GLY A 1 104 ? 9.311 -11.087 -2.504 1.00 97.81 104 GLY A N 1
ATOM 769 C CA . GLY A 1 104 ? 8.625 -12.371 -2.381 1.00 97.81 104 GLY A CA 1
ATOM 770 C C . GLY A 1 104 ? 8.860 -13.337 -3.551 1.00 97.81 104 GLY A C 1
ATOM 771 O O . GLY A 1 104 ? 8.011 -14.179 -3.805 1.00 97.81 104 GLY A O 1
ATOM 772 N N . ILE A 1 105 ? 9.960 -13.195 -4.302 1.00 97.31 105 ILE A N 1
ATOM 773 C CA . ILE A 1 105 ? 10.207 -13.920 -5.572 1.00 97.31 105 ILE A CA 1
ATOM 774 C C . ILE A 1 105 ? 11.168 -15.113 -5.453 1.00 97.31 105 ILE A C 1
ATOM 776 O O . ILE A 1 105 ? 11.220 -15.956 -6.339 1.00 97.31 105 ILE A O 1
ATOM 780 N N . SER A 1 106 ? 11.951 -15.196 -4.373 1.00 93.19 106 SER A N 1
ATOM 781 C CA . SER A 1 106 ? 12.864 -16.317 -4.121 1.00 93.19 106 SER A CA 1
ATOM 782 C C . SER A 1 106 ? 12.980 -16.625 -2.627 1.00 93.19 106 SER A C 1
ATOM 784 O O . SER A 1 106 ? 12.671 -15.787 -1.781 1.00 93.19 106 SER A O 1
ATOM 786 N N . LYS A 1 107 ? 13.409 -17.845 -2.282 1.00 89.12 107 LYS A N 1
ATOM 787 C CA . LYS A 1 107 ? 13.825 -18.198 -0.910 1.00 89.12 107 LYS A CA 1
ATOM 788 C C . LYS A 1 107 ? 15.189 -17.601 -0.568 1.00 89.12 107 LYS A C 1
ATOM 790 O O . LYS A 1 107 ? 15.487 -17.376 0.603 1.00 89.12 107 LYS A O 1
ATOM 795 N N . ASP A 1 108 ? 15.990 -17.335 -1.592 1.00 91.00 108 ASP A N 1
ATOM 796 C CA . ASP A 1 108 ? 17.317 -16.760 -1.465 1.00 91.00 108 ASP A CA 1
ATOM 797 C C . ASP A 1 108 ? 17.264 -15.232 -1.454 1.00 91.00 108 ASP A C 1
ATOM 799 O O . ASP A 1 108 ? 16.337 -14.601 -1.967 1.00 91.00 108 ASP A O 1
ATOM 803 N N . LYS A 1 109 ? 18.304 -14.613 -0.887 1.00 91.31 109 LYS A N 1
ATOM 804 C CA . LYS A 1 109 ? 18.415 -13.153 -0.844 1.00 91.31 109 LYS A CA 1
ATOM 805 C C . LYS A 1 109 ? 18.577 -12.584 -2.249 1.00 91.31 109 LYS A C 1
ATOM 807 O O . LYS A 1 109 ? 19.587 -12.818 -2.911 1.00 91.31 109 LYS A O 1
ATOM 812 N N . VAL A 1 110 ? 17.643 -11.728 -2.644 1.00 95.69 110 VAL A N 1
ATOM 813 C CA . VAL A 1 110 ? 17.724 -10.946 -3.880 1.00 95.69 110 VAL A CA 1
ATOM 814 C C . VAL A 1 110 ? 18.171 -9.527 -3.554 1.00 95.69 110 VAL A C 1
ATOM 816 O O . VAL A 1 110 ? 17.631 -8.885 -2.662 1.00 95.69 110 VAL A O 1
ATOM 819 N N . LYS A 1 111 ? 19.158 -8.984 -4.271 1.00 96.75 111 LYS A N 1
ATOM 820 C CA . LYS A 1 111 ? 19.563 -7.582 -4.068 1.00 96.75 111 LYS A CA 1
ATOM 821 C C . LYS A 1 111 ? 18.525 -6.625 -4.654 1.00 96.75 111 LYS A C 1
ATOM 823 O O . LYS A 1 111 ? 17.969 -5.798 -3.932 1.00 96.75 111 LYS A O 1
ATOM 828 N N . SER A 1 112 ? 18.309 -6.727 -5.959 1.00 98.12 112 SER A N 1
ATOM 829 C CA . SER A 1 112 ? 17.335 -5.948 -6.715 1.00 98.12 112 SER A CA 1
ATOM 830 C C . SER A 1 112 ? 17.103 -6.570 -8.089 1.00 98.12 112 SER A C 1
ATOM 832 O O . SER A 1 112 ? 18.031 -7.162 -8.641 1.00 98.12 112 SER A O 1
ATOM 834 N N . ILE A 1 113 ? 15.911 -6.375 -8.649 1.00 98.62 113 ILE A N 1
ATOM 835 C CA . ILE A 1 113 ? 15.564 -6.726 -10.033 1.00 98.62 113 ILE A CA 1
ATOM 836 C C . ILE A 1 113 ? 14.880 -5.537 -10.710 1.00 98.62 113 ILE A C 1
ATOM 838 O O . ILE A 1 113 ? 14.189 -4.757 -10.057 1.00 98.62 113 ILE A O 1
ATOM 842 N N . SER A 1 114 ? 15.076 -5.394 -12.018 1.00 98.56 114 SER A N 1
ATOM 843 C CA . SER A 1 114 ? 14.498 -4.308 -12.820 1.00 98.56 114 SER A CA 1
ATOM 844 C C . SER A 1 114 ? 13.399 -4.762 -13.777 1.00 98.56 114 SER A C 1
ATOM 846 O O . SER A 1 114 ? 12.721 -3.914 -14.351 1.00 98.56 114 SER A O 1
ATOM 848 N N . LEU A 1 115 ? 13.211 -6.071 -13.961 1.00 98.50 115 LEU A N 1
ATOM 849 C CA . LEU A 1 115 ? 12.064 -6.643 -14.665 1.00 98.50 115 LEU A CA 1
ATOM 850 C C . LEU A 1 115 ? 11.087 -7.235 -13.646 1.00 98.50 115 LEU A C 1
ATOM 852 O O . LEU A 1 115 ? 11.551 -7.771 -12.646 1.00 98.50 115 LEU A O 1
ATOM 856 N N . PRO A 1 116 ? 9.767 -7.162 -13.883 1.00 98.56 116 PRO A N 1
ATOM 857 C CA . PRO A 1 116 ? 8.790 -7.816 -13.023 1.00 98.56 116 PRO A CA 1
ATOM 858 C C . PRO A 1 116 ? 8.977 -9.336 -12.978 1.00 98.56 116 PRO A C 1
ATOM 860 O O . PRO A 1 116 ? 9.048 -9.989 -14.019 1.00 98.56 116 PRO A O 1
ATOM 863 N N . GLU A 1 117 ? 8.970 -9.896 -11.770 1.00 98.31 117 GLU A N 1
ATOM 864 C CA . GLU A 1 117 ? 8.980 -11.342 -11.521 1.00 98.31 117 GLU A CA 1
ATOM 865 C C . GLU A 1 117 ? 7.819 -11.740 -10.606 1.00 98.31 117 GLU A C 1
ATOM 867 O O . GLU A 1 117 ? 7.356 -10.935 -9.800 1.00 98.31 117 GLU A O 1
ATOM 872 N N . VAL A 1 118 ? 7.321 -12.969 -10.752 1.00 97.38 118 VAL A N 1
ATOM 873 C CA . VAL A 1 118 ? 6.164 -13.460 -9.991 1.00 97.38 118 VAL A CA 1
ATOM 874 C C . VAL A 1 118 ? 6.566 -13.718 -8.538 1.00 97.38 118 VAL A C 1
ATOM 876 O O . VAL A 1 118 ? 7.529 -14.434 -8.270 1.00 97.38 118 VAL A O 1
ATOM 879 N N . THR A 1 119 ? 5.809 -13.155 -7.602 1.00 97.81 119 THR A N 1
ATOM 880 C CA . THR A 1 119 ? 5.858 -13.508 -6.182 1.00 97.81 119 THR A CA 1
ATOM 881 C C . THR A 1 119 ? 5.319 -14.931 -6.006 1.00 97.81 119 THR A C 1
ATOM 883 O O . THR A 1 119 ? 4.196 -15.213 -6.420 1.00 97.81 119 THR A O 1
ATOM 886 N N . TYR A 1 120 ? 6.103 -15.825 -5.402 1.00 94.31 120 TYR A N 1
ATOM 887 C CA . TYR A 1 120 ? 5.720 -17.231 -5.209 1.00 94.31 120 TYR A CA 1
ATOM 888 C C . TYR A 1 120 ? 5.001 -17.446 -3.872 1.00 94.31 120 TYR A C 1
ATOM 890 O O . TYR A 1 120 ? 5.105 -16.630 -2.955 1.00 94.31 120 TYR A O 1
ATOM 898 N N . GLY A 1 121 ? 4.302 -18.573 -3.738 1.00 92.50 121 GLY A N 1
ATOM 899 C CA . GLY A 1 121 ? 3.608 -18.966 -2.507 1.00 92.50 121 GLY A CA 1
ATOM 900 C C . GLY A 1 121 ? 2.197 -18.388 -2.353 1.00 92.50 121 GLY A C 1
ATOM 901 O O . GLY A 1 121 ? 1.631 -18.468 -1.264 1.00 92.50 121 GLY A O 1
ATOM 902 N N . LEU A 1 122 ? 1.639 -17.805 -3.418 1.00 94.88 122 LEU A N 1
ATOM 903 C CA . LEU A 1 122 ? 0.267 -17.283 -3.488 1.00 94.88 122 LEU A CA 1
ATOM 904 C C . LEU A 1 122 ? -0.500 -17.805 -4.717 1.00 94.88 122 LEU A C 1
ATOM 906 O O . LEU A 1 122 ? -1.540 -17.259 -5.063 1.00 94.88 122 LEU A O 1
ATOM 910 N N . GLU A 1 123 ? -0.002 -18.850 -5.380 1.00 90.75 123 GLU A N 1
ATOM 911 C CA . GLU A 1 123 ? -0.505 -19.341 -6.671 1.00 90.75 123 GLU A CA 1
ATOM 912 C C . GLU A 1 123 ? -1.982 -19.772 -6.619 1.00 90.75 123 GLU A C 1
ATOM 914 O O . GLU A 1 123 ? -2.720 -19.562 -7.579 1.00 90.75 123 GLU A O 1
ATOM 919 N N . ASP A 1 124 ? -2.422 -20.316 -5.481 1.00 90.75 124 ASP A N 1
ATOM 920 C CA . ASP A 1 124 ? -3.796 -20.788 -5.259 1.00 90.75 124 ASP A CA 1
ATOM 921 C C . ASP A 1 124 ? -4.630 -19.828 -4.388 1.00 90.75 124 ASP A C 1
ATOM 923 O O . ASP A 1 124 ? -5.728 -20.166 -3.935 1.00 90.75 124 ASP A O 1
ATOM 927 N N . VAL A 1 125 ? -4.121 -18.620 -4.125 1.00 95.69 125 VAL A N 1
ATOM 928 C CA . VAL A 1 125 ? -4.779 -17.634 -3.263 1.00 95.69 125 VAL A CA 1
ATOM 929 C C . VAL A 1 125 ? -5.428 -16.557 -4.123 1.00 95.69 125 VAL A C 1
ATOM 931 O O . VAL A 1 125 ? -4.767 -15.862 -4.887 1.00 95.69 125 VAL A O 1
ATOM 934 N N . LYS A 1 126 ? -6.740 -16.366 -3.967 1.00 96.88 126 LYS A N 1
ATOM 935 C CA . LYS A 1 126 ? -7.454 -15.257 -4.614 1.00 96.88 126 LYS A CA 1
ATOM 936 C C . LYS A 1 126 ? -7.220 -13.965 -3.841 1.00 96.88 126 LYS A C 1
ATOM 938 O O . LYS A 1 126 ? -7.627 -13.877 -2.682 1.00 96.88 126 LYS A O 1
ATOM 943 N N . ILE A 1 127 ? -6.609 -12.972 -4.476 1.00 97.75 127 ILE A N 1
ATOM 944 C CA . ILE A 1 127 ? -6.150 -11.723 -3.863 1.00 97.75 127 ILE A CA 1
ATOM 945 C C . ILE A 1 127 ? -7.106 -10.579 -4.202 1.00 97.75 127 ILE A C 1
ATOM 947 O O . ILE A 1 127 ? -7.415 -10.306 -5.361 1.00 97.75 127 ILE A O 1
ATOM 951 N N . VAL A 1 128 ? -7.564 -9.857 -3.180 1.00 97.31 128 VAL A N 1
ATOM 952 C CA . VAL A 1 128 ? -8.403 -8.661 -3.347 1.00 97.31 128 VAL A CA 1
ATOM 953 C C . VAL A 1 128 ? -7.592 -7.377 -3.376 1.00 97.31 128 VAL A C 1
ATOM 955 O O . VAL A 1 128 ? -7.965 -6.458 -4.109 1.00 97.31 128 VAL A O 1
ATOM 958 N N . SER A 1 129 ? -6.496 -7.306 -2.619 1.00 98.19 129 SER A N 1
ATOM 959 C CA . SER A 1 129 ? -5.663 -6.109 -2.570 1.00 98.19 129 SER A CA 1
ATOM 960 C C . SER A 1 129 ? -4.205 -6.385 -2.228 1.00 98.19 129 SER A C 1
ATOM 962 O O . SER A 1 129 ? -3.870 -7.385 -1.592 1.00 98.19 129 SER A O 1
ATOM 964 N N . ILE A 1 130 ? -3.343 -5.466 -2.660 1.00 98.75 130 ILE A N 1
ATOM 965 C CA . ILE A 1 130 ? -1.914 -5.433 -2.342 1.00 98.75 130 ILE A CA 1
ATOM 966 C C . ILE A 1 130 ? -1.541 -4.111 -1.668 1.00 98.75 130 ILE A C 1
ATOM 968 O O . ILE A 1 130 ? -2.121 -3.066 -1.955 1.00 98.75 130 ILE A O 1
ATOM 972 N N . ALA A 1 131 ? -0.540 -4.147 -0.792 1.00 98.56 131 ALA A N 1
ATOM 973 C CA . ALA A 1 131 ? 0.016 -2.962 -0.149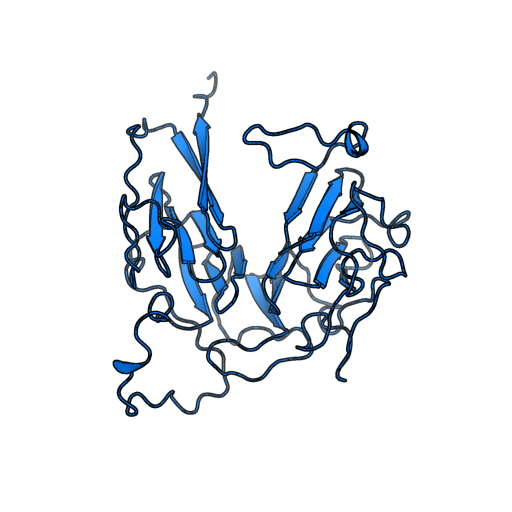 1.00 98.56 131 ALA A CA 1
ATOM 974 C C . ALA A 1 131 ? 1.540 -3.066 -0.036 1.00 98.56 131 ALA A C 1
ATOM 976 O O . ALA A 1 131 ? 2.096 -4.148 0.153 1.00 98.56 131 ALA A O 1
ATOM 977 N N . ALA A 1 132 ? 2.221 -1.928 -0.139 1.00 98.31 132 ALA A N 1
ATOM 978 C CA . ALA A 1 132 ? 3.668 -1.837 -0.011 1.00 98.31 132 ALA A CA 1
ATOM 979 C C . ALA A 1 132 ? 4.040 -0.493 0.615 1.00 98.31 132 ALA A C 1
ATOM 981 O O . ALA A 1 132 ? 3.534 0.546 0.202 1.00 98.31 132 ALA A O 1
ATOM 982 N N . ASN A 1 133 ? 4.925 -0.518 1.607 1.00 96.00 133 ASN A N 1
ATOM 983 C CA . ASN A 1 133 ? 5.523 0.674 2.207 1.00 96.00 133 ASN A CA 1
ATOM 984 C C . ASN A 1 133 ? 6.803 0.275 2.945 1.00 96.00 133 ASN A C 1
ATOM 986 O O . ASN A 1 133 ? 6.975 -0.891 3.291 1.00 96.00 133 ASN A O 1
ATOM 990 N N . GLY A 1 134 ? 7.726 1.213 3.161 1.00 94.12 134 GLY A N 1
ATOM 991 C CA . GLY A 1 134 ? 9.037 0.884 3.717 1.00 94.12 134 GLY A CA 1
ATOM 992 C C . GLY A 1 134 ? 9.685 -0.266 2.932 1.00 94.12 134 GLY A C 1
ATOM 993 O O . GLY A 1 134 ? 9.685 -0.272 1.698 1.00 94.12 134 GLY A O 1
ATOM 994 N N . ASP A 1 135 ? 10.166 -1.268 3.663 1.00 96.75 135 ASP A N 1
ATOM 995 C CA . ASP A 1 135 ? 10.638 -2.547 3.122 1.00 96.75 135 ASP A CA 1
ATOM 996 C C . ASP A 1 135 ? 9.627 -3.691 3.378 1.00 96.75 135 ASP A C 1
ATOM 998 O O . ASP A 1 135 ? 10.016 -4.853 3.489 1.00 96.75 135 ASP A O 1
ATOM 1002 N N . HIS A 1 136 ? 8.341 -3.365 3.512 1.00 96.69 136 HIS A N 1
ATOM 1003 C CA . HIS A 1 136 ? 7.246 -4.298 3.764 1.00 96.69 136 HIS A CA 1
ATOM 1004 C C . HIS A 1 136 ? 6.350 -4.449 2.532 1.00 96.69 136 HIS A C 1
ATOM 1006 O O . HIS A 1 136 ? 6.133 -3.507 1.762 1.00 96.69 136 HIS A O 1
ATOM 1012 N N . SER A 1 137 ? 5.780 -5.639 2.408 1.00 98.50 137 SER A N 1
ATOM 1013 C CA . SER A 1 137 ? 4.791 -6.001 1.404 1.00 98.50 137 SER A CA 1
ATOM 1014 C C . SER A 1 137 ? 3.661 -6.776 2.063 1.00 98.50 137 SER A C 1
ATOM 1016 O O . SER A 1 137 ? 3.888 -7.537 3.006 1.00 98.50 137 SER A O 1
ATOM 1018 N N . ALA A 1 138 ? 2.445 -6.579 1.571 1.00 98.38 138 ALA A N 1
ATOM 1019 C CA . ALA A 1 138 ? 1.276 -7.293 2.043 1.00 98.38 138 ALA A CA 1
ATOM 1020 C C . ALA A 1 138 ? 0.304 -7.595 0.905 1.00 98.38 138 ALA A C 1
ATOM 1022 O O . ALA A 1 138 ? 0.217 -6.855 -0.078 1.00 98.38 138 ALA A O 1
ATOM 1023 N N . ALA A 1 139 ? -0.452 -8.671 1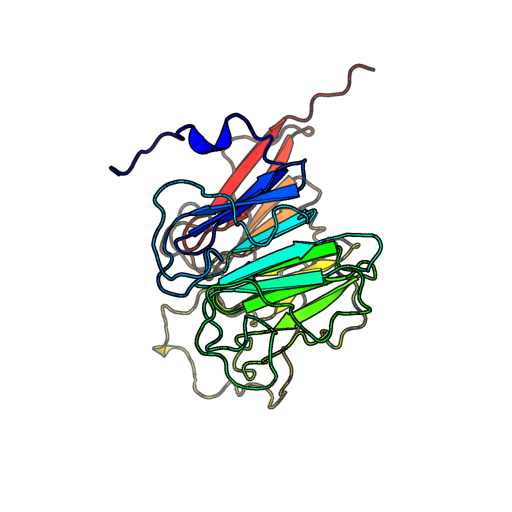.076 1.00 98.50 139 ALA A N 1
ATOM 1024 C CA . ALA A 1 139 ? -1.563 -9.039 0.218 1.00 98.50 139 ALA A CA 1
ATOM 1025 C C . ALA A 1 139 ? -2.731 -9.517 1.078 1.00 98.50 139 ALA A C 1
ATOM 1027 O O . ALA A 1 139 ? -2.534 -10.212 2.076 1.00 98.50 139 ALA A O 1
ATOM 1028 N N . LEU A 1 140 ? -3.940 -9.141 0.686 1.00 98.38 140 LEU A N 1
ATOM 1029 C CA . LEU A 1 140 ? -5.172 -9.563 1.332 1.00 98.38 140 LEU A CA 1
ATOM 1030 C C . LEU A 1 140 ? -5.947 -10.466 0.381 1.00 98.38 140 LEU A C 1
ATOM 1032 O O . LEU A 1 140 ? -6.160 -10.104 -0.779 1.00 98.38 140 LEU A O 1
ATOM 1036 N N . SER A 1 141 ? -6.378 -11.624 0.863 1.00 97.75 141 SER A N 1
ATOM 1037 C CA . SER A 1 141 ? -7.179 -12.567 0.087 1.00 97.75 141 SER A CA 1
ATOM 1038 C C . SER A 1 141 ? -8.687 -12.341 0.229 1.00 97.75 141 SER A C 1
ATOM 1040 O O . SER A 1 141 ? -9.157 -11.679 1.153 1.00 97.75 141 SER A O 1
ATOM 1042 N N . VAL A 1 142 ? -9.469 -12.914 -0.693 1.00 96.62 142 VAL A N 1
ATOM 1043 C CA . VAL A 1 142 ? -10.948 -12.831 -0.707 1.00 96.62 142 VAL A CA 1
ATOM 1044 C C . VAL A 1 142 ? -11.609 -13.424 0.538 1.00 96.62 142 VAL A C 1
ATOM 1046 O O . VAL A 1 142 ? -12.706 -13.016 0.900 1.00 96.62 142 VAL A O 1
ATOM 1049 N N . ASP A 1 143 ? -10.966 -14.401 1.176 1.00 96.50 143 ASP A N 1
ATOM 1050 C CA . ASP A 1 143 ? -11.447 -15.039 2.402 1.00 96.50 143 ASP A CA 1
ATOM 1051 C C . ASP A 1 143 ? -11.018 -14.279 3.665 1.00 96.50 143 ASP A C 1
ATOM 1053 O O . ASP A 1 143 ? -11.341 -14.718 4.765 1.00 96.50 143 ASP A O 1
ATOM 1057 N N . GLY A 1 144 ? -10.330 -13.141 3.508 1.00 97.50 144 GLY A N 1
ATOM 1058 C CA . GLY A 1 144 ? -9.911 -12.243 4.579 1.00 97.50 144 GLY A CA 1
ATOM 1059 C C . GLY A 1 144 ? -8.597 -12.624 5.260 1.00 97.50 144 GLY A C 1
ATOM 1060 O O . GLY A 1 144 ? -8.305 -12.092 6.333 1.00 97.50 144 GLY A O 1
ATOM 1061 N N . CYS A 1 145 ? -7.807 -13.533 4.681 1.00 97.19 145 CYS A N 1
ATOM 1062 C CA . CYS A 1 145 ? -6.476 -13.861 5.185 1.00 97.19 145 CYS A CA 1
ATOM 1063 C C . CYS A 1 145 ? -5.458 -12.782 4.773 1.00 97.19 145 CYS A C 1
ATOM 1065 O O . CYS A 1 145 ? -5.353 -12.394 3.608 1.00 97.19 145 CYS A O 1
ATOM 1067 N N . LEU A 1 146 ? -4.687 -12.292 5.747 1.00 97.44 146 LEU A N 1
ATOM 1068 C CA . LEU A 1 146 ? -3.624 -11.316 5.520 1.00 97.44 146 LEU A CA 1
ATOM 1069 C C . LEU A 1 146 ? -2.281 -12.031 5.372 1.00 97.44 146 LEU A C 1
ATOM 1071 O O . LEU A 1 146 ? -1.878 -12.785 6.257 1.00 97.44 146 LEU A O 1
ATOM 1075 N N . TYR A 1 147 ? -1.572 -11.737 4.288 1.00 97.31 147 TYR A N 1
ATOM 1076 C CA . TYR A 1 147 ? -0.218 -12.205 4.025 1.00 97.31 147 TYR A CA 1
ATOM 1077 C C . TYR A 1 147 ? 0.749 -11.030 4.091 1.00 97.31 147 TYR A C 1
ATOM 1079 O O . TYR A 1 147 ? 0.484 -9.982 3.504 1.00 97.31 147 TYR A O 1
ATOM 1087 N N . THR A 1 148 ? 1.885 -11.206 4.762 1.00 96.69 148 THR A N 1
ATOM 1088 C CA . THR A 1 148 ? 2.937 -10.183 4.854 1.00 96.69 148 THR A CA 1
ATOM 1089 C C . THR A 1 148 ? 4.302 -10.765 4.535 1.00 96.69 148 THR A C 1
ATOM 1091 O O . THR A 1 148 ? 4.569 -11.924 4.857 1.00 96.69 148 THR A O 1
ATOM 1094 N N . TRP A 1 149 ? 5.168 -9.965 3.913 1.00 97.31 149 TRP A N 1
ATOM 1095 C CA . TRP A 1 149 ? 6.565 -10.318 3.685 1.00 97.31 149 TRP A CA 1
ATOM 1096 C C . TRP A 1 149 ? 7.488 -9.106 3.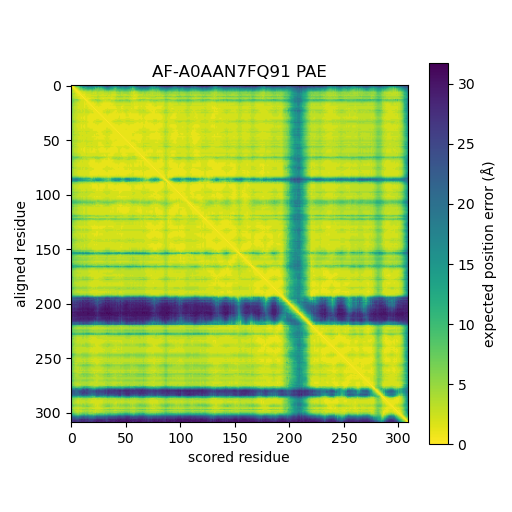566 1.00 97.31 149 TRP A C 1
ATOM 1098 O O . TRP A 1 149 ? 7.043 -7.957 3.559 1.00 97.31 149 TRP A O 1
ATOM 1108 N N . GLY A 1 150 ? 8.793 -9.363 3.485 1.00 96.81 150 GLY A N 1
ATOM 1109 C CA . GLY A 1 150 ? 9.822 -8.337 3.554 1.00 96.81 150 GLY A CA 1
ATOM 1110 C C . GLY A 1 150 ? 10.361 -8.170 4.968 1.00 96.81 150 GLY A C 1
ATOM 1111 O O . GLY A 1 150 ? 10.551 -9.148 5.692 1.00 96.81 150 GLY A O 1
ATOM 1112 N N . ARG A 1 151 ? 10.629 -6.923 5.357 1.00 94.38 151 ARG A N 1
ATOM 1113 C CA . ARG A 1 151 ? 11.151 -6.596 6.686 1.00 94.38 151 ARG A CA 1
ATOM 1114 C C . ARG A 1 151 ? 10.197 -7.092 7.779 1.00 94.38 151 ARG A C 1
ATOM 1116 O O . ARG A 1 151 ? 8.985 -6.941 7.652 1.00 94.38 151 ARG A O 1
ATOM 1123 N N . GLY A 1 152 ? 10.733 -7.661 8.854 1.00 90.06 152 GLY A N 1
ATOM 1124 C CA . GLY A 1 152 ? 9.915 -8.080 9.994 1.00 90.06 152 GLY A CA 1
ATOM 1125 C C . GLY A 1 152 ? 9.410 -6.900 10.835 1.00 90.06 152 GLY A C 1
ATOM 1126 O O . GLY A 1 152 ? 10.056 -5.853 10.931 1.00 90.06 152 GLY A O 1
ATOM 1127 N N . PHE A 1 153 ? 8.246 -7.067 11.463 1.00 86.44 153 PHE A N 1
ATOM 1128 C CA . PHE A 1 153 ? 7.671 -6.112 12.418 1.00 86.44 153 PHE A CA 1
ATOM 1129 C C . PHE A 1 153 ? 8.198 -6.362 13.838 1.00 86.44 153 PHE A C 1
ATOM 1131 O O . PHE A 1 153 ? 8.435 -7.509 14.210 1.00 86.44 153 PHE A O 1
ATOM 1138 N N . SER A 1 154 ? 8.375 -5.312 14.649 1.00 77.75 154 SER A N 1
ATOM 1139 C CA . SER A 1 154 ? 8.743 -5.419 16.081 1.00 77.75 154 SER A CA 1
ATOM 1140 C C . SER A 1 154 ? 9.964 -6.303 16.393 1.00 77.75 154 SER A C 1
ATOM 1142 O O . SER A 1 154 ? 10.002 -6.964 17.426 1.00 77.75 154 SER A O 1
ATOM 1144 N N . GLY A 1 155 ? 10.961 -6.346 15.504 1.00 71.38 155 GLY A N 1
ATOM 1145 C CA . GLY A 1 155 ? 12.163 -7.169 15.695 1.00 71.38 155 GLY A CA 1
ATOM 1146 C C . GLY A 1 155 ? 12.020 -8.636 15.275 1.00 71.38 155 GLY A C 1
ATOM 1147 O O . GLY A 1 155 ? 12.972 -9.399 15.438 1.00 71.38 155 GLY A O 1
ATOM 1148 N N . THR A 1 156 ? 10.883 -9.033 14.693 1.00 83.38 156 THR A N 1
ATOM 1149 C CA . THR A 1 156 ? 10.776 -10.325 13.998 1.00 83.38 156 THR A CA 1
ATOM 1150 C C . THR A 1 156 ? 11.731 -10.381 12.792 1.00 83.38 156 THR A C 1
ATOM 1152 O O . THR A 1 156 ? 12.106 -9.333 12.254 1.00 83.38 156 THR A O 1
ATOM 1155 N N . PRO A 1 157 ? 12.175 -11.578 12.367 1.00 89.81 157 PRO A N 1
ATOM 1156 C CA . PRO A 1 157 ? 13.063 -11.713 11.217 1.00 89.81 157 PRO A CA 1
ATOM 1157 C C . PRO A 1 157 ? 12.422 -11.247 9.905 1.00 89.81 157 PRO A C 1
ATOM 1159 O O . PRO A 1 157 ? 11.216 -11.367 9.707 1.00 89.81 157 PRO A O 1
ATOM 1162 N N . ASP A 1 158 ? 13.261 -10.789 8.977 1.00 93.69 158 ASP A N 1
ATOM 1163 C CA . ASP A 1 158 ? 12.860 -10.542 7.593 1.00 93.69 158 ASP A CA 1
ATOM 1164 C C . ASP A 1 158 ? 12.423 -11.862 6.928 1.00 93.69 158 ASP A C 1
ATOM 1166 O O . ASP A 1 158 ? 13.132 -12.871 7.015 1.00 93.69 158 ASP A O 1
ATOM 1170 N N . VAL A 1 159 ? 11.303 -11.858 6.205 1.00 93.62 159 VAL A N 1
ATOM 1171 C CA . VAL A 1 159 ? 10.778 -13.042 5.507 1.00 93.62 159 VAL A CA 1
ATOM 1172 C C . VAL A 1 159 ? 10.801 -12.826 3.994 1.00 93.62 159 VAL A C 1
ATOM 1174 O O . VAL A 1 159 ? 10.393 -11.786 3.481 1.00 93.62 159 VAL A O 1
ATOM 1177 N N . GLN A 1 160 ? 11.326 -13.812 3.263 1.00 95.06 160 GLN A N 1
ATOM 1178 C CA . GLN A 1 160 ? 11.605 -13.695 1.822 1.00 95.06 160 GLN A CA 1
ATOM 1179 C C . GLN A 1 160 ? 10.412 -14.057 0.927 1.00 95.06 160 GLN A C 1
ATOM 1181 O O . GLN A 1 160 ? 10.537 -14.030 -0.293 1.00 95.06 160 GLN A O 1
ATOM 1186 N N . PHE A 1 161 ? 9.275 -14.422 1.520 1.00 93.44 161 PHE A N 1
ATOM 1187 C CA . PHE A 1 161 ? 8.063 -14.829 0.815 1.00 93.44 161 PHE A CA 1
ATOM 1188 C C . PHE A 1 161 ? 6.812 -14.554 1.642 1.00 93.44 161 PHE A C 1
ATOM 1190 O O . PHE A 1 161 ? 6.930 -14.454 2.868 1.00 93.44 161 PHE A O 1
ATOM 1197 N N . PRO A 1 162 ? 5.639 -14.436 0.994 1.00 96.56 162 PRO A N 1
ATOM 1198 C CA . PRO A 1 162 ? 4.364 -14.224 1.668 1.00 96.56 162 PRO A CA 1
ATOM 1199 C C . PRO A 1 162 ? 4.118 -15.250 2.775 1.00 96.56 162 PRO A C 1
ATOM 1201 O O . PRO A 1 162 ? 4.091 -16.455 2.531 1.00 96.56 162 PRO A O 1
ATOM 1204 N N . GLN A 1 163 ? 3.913 -14.768 4.000 1.00 94.00 163 GLN A N 1
ATOM 1205 C CA . GLN A 1 163 ? 3.477 -15.591 5.124 1.00 94.00 163 GLN A CA 1
ATOM 1206 C C . GLN A 1 163 ? 2.102 -15.128 5.579 1.00 94.00 163 GLN A C 1
ATOM 1208 O O . GLN A 1 163 ? 1.905 -13.944 5.861 1.00 94.00 163 GLN A O 1
ATOM 1213 N N . GLY A 1 164 ? 1.158 -16.067 5.629 1.00 93.19 164 GLY A N 1
ATOM 1214 C CA . GLY A 1 164 ? -0.162 -15.825 6.196 1.00 93.19 164 GLY A CA 1
ATOM 1215 C C . GLY A 1 164 ? -0.048 -15.576 7.695 1.00 93.19 164 GLY A C 1
ATOM 1216 O O . GLY A 1 164 ? 0.654 -16.303 8.401 1.00 93.19 164 GLY A O 1
ATOM 1217 N N . LEU A 1 165 ? -0.732 -14.548 8.181 1.00 90.50 165 LEU A N 1
ATOM 1218 C CA . LEU A 1 165 ? -0.758 -14.235 9.599 1.00 90.50 165 LEU A CA 1
ATOM 1219 C C . LEU A 1 165 ? -1.510 -15.347 10.360 1.00 90.50 165 LEU A C 1
ATOM 1221 O O . LEU A 1 165 ? -2.632 -15.680 9.966 1.00 90.50 165 LEU A O 1
ATOM 1225 N N . PRO A 1 166 ? -0.950 -15.918 11.446 1.00 85.12 166 PRO A N 1
ATOM 1226 C CA . PRO A 1 166 ? -1.585 -17.000 12.196 1.00 85.12 166 PRO A CA 1
ATOM 1227 C C . PRO A 1 166 ? -2.728 -16.458 13.070 1.00 85.12 166 PRO A C 1
ATOM 1229 O O . PRO A 1 166 ? -2.609 -16.323 14.284 1.00 85.12 166 PRO A O 1
ATOM 1232 N N . SER A 1 167 ? -3.850 -16.102 12.443 1.00 86.38 167 SER A N 1
ATOM 1233 C CA . SER A 1 167 ? -5.027 -15.540 13.105 1.00 86.38 167 SER A CA 1
ATOM 1234 C C . SER A 1 167 ? -6.321 -16.117 12.533 1.00 86.38 167 SER A C 1
ATOM 1236 O O . SER A 1 167 ? -6.437 -16.380 11.335 1.00 86.38 167 SER A O 1
ATOM 1238 N N . SER A 1 168 ? -7.325 -16.290 13.394 1.00 90.69 168 SER A N 1
ATOM 1239 C CA . SER A 1 168 ? -8.696 -16.612 12.981 1.00 90.69 168 SER A CA 1
ATOM 1240 C C . SER A 1 168 ? -9.471 -15.388 12.479 1.00 90.69 168 SER A C 1
ATOM 1242 O O . SER A 1 168 ? -10.554 -15.548 11.919 1.00 90.69 168 SER A O 1
ATOM 1244 N N . LEU A 1 169 ? -8.932 -14.178 12.659 1.00 94.75 169 LEU A N 1
ATOM 1245 C CA . LEU A 1 169 ? -9.557 -12.938 12.207 1.00 94.75 169 LEU A CA 1
ATOM 1246 C C . LEU A 1 169 ? -9.599 -12.864 10.682 1.00 94.75 169 LEU A C 1
ATOM 1248 O O . LEU A 1 169 ? -8.716 -13.389 9.998 1.00 94.75 169 LEU A O 1
ATOM 1252 N N . ARG A 1 170 ? -10.628 -12.181 10.169 1.00 97.00 170 ARG A N 1
ATOM 1253 C CA . ARG A 1 170 ? -10.806 -11.881 8.747 1.00 97.00 170 ARG A CA 1
ATOM 1254 C C . ARG A 1 170 ? -10.753 -10.384 8.515 1.00 97.00 170 ARG A C 1
ATOM 1256 O O . ARG A 1 170 ? -11.527 -9.630 9.106 1.00 97.00 170 ARG A O 1
ATOM 1263 N N . PHE A 1 171 ? -9.830 -9.976 7.655 1.00 98.19 171 PHE A N 1
ATOM 1264 C CA . PHE A 1 171 ? -9.581 -8.577 7.343 1.00 98.19 171 PHE A CA 1
ATOM 1265 C C . PHE A 1 171 ? -10.206 -8.187 6.008 1.00 98.19 171 PHE A C 1
ATOM 1267 O O . PHE A 1 171 ? -10.340 -9.001 5.099 1.00 98.19 171 PHE A O 1
ATOM 1274 N N . THR A 1 172 ? -10.579 -6.920 5.899 1.00 98.19 172 THR A N 1
ATOM 1275 C CA . THR A 1 172 ? -11.155 -6.301 4.701 1.00 98.19 172 THR A CA 1
ATOM 1276 C C . THR A 1 172 ? -10.232 -5.236 4.117 1.00 98.19 172 THR A C 1
ATOM 1278 O O . THR A 1 172 ? -10.283 -4.973 2.918 1.00 98.19 172 THR A O 1
ATOM 1281 N N . VAL A 1 173 ? -9.357 -4.645 4.940 1.00 98.06 173 VAL A N 1
ATOM 1282 C CA . VAL A 1 173 ? -8.389 -3.622 4.525 1.00 98.06 173 VAL A CA 1
ATOM 1283 C C . VAL A 1 173 ? -7.069 -3.822 5.265 1.00 98.06 173 VAL A C 1
ATOM 1285 O O . VAL A 1 173 ? -7.055 -4.159 6.448 1.00 98.06 173 VAL A O 1
ATOM 1288 N N . VAL A 1 174 ? -5.959 -3.557 4.577 1.00 97.88 174 VAL A N 1
ATOM 1289 C CA . VAL A 1 174 ? -4.619 -3.445 5.162 1.00 97.88 174 VAL A CA 1
ATOM 1290 C C . VAL A 1 174 ? -3.983 -2.119 4.744 1.00 97.88 174 VAL A C 1
ATOM 1292 O O . VAL A 1 174 ? -4.087 -1.714 3.587 1.00 97.88 174 VAL A O 1
ATOM 1295 N N . ALA A 1 175 ? -3.312 -1.448 5.678 1.00 97.25 175 ALA A N 1
ATOM 1296 C CA . ALA A 1 175 ? -2.483 -0.277 5.414 1.00 97.25 175 ALA A CA 1
ATOM 1297 C C . ALA A 1 175 ? -1.099 -0.495 6.030 1.00 97.25 175 ALA A C 1
ATOM 1299 O O . ALA A 1 175 ? -0.983 -0.760 7.223 1.00 97.25 175 ALA A O 1
ATOM 1300 N N . VAL A 1 176 ? -0.046 -0.396 5.222 1.00 95.56 176 VAL A N 1
ATOM 1301 C CA . VAL A 1 176 ? 1.328 -0.680 5.657 1.00 95.56 176 VAL A CA 1
ATOM 1302 C C . VAL A 1 176 ? 2.090 0.632 5.822 1.00 95.56 176 VAL A C 1
ATOM 1304 O O . VAL A 1 176 ? 2.083 1.471 4.921 1.00 95.56 176 VAL A O 1
ATOM 1307 N N . GLY A 1 177 ? 2.732 0.807 6.973 1.00 93.38 177 GLY A N 1
ATOM 1308 C CA . GLY A 1 177 ? 3.638 1.909 7.291 1.00 93.38 177 GLY A CA 1
ATOM 1309 C C . GLY A 1 177 ? 5.111 1.499 7.214 1.00 93.38 177 GLY A C 1
ATOM 1310 O O . GLY A 1 177 ? 5.454 0.476 6.624 1.00 93.38 177 GLY A O 1
ATOM 1311 N N . TRP A 1 178 ? 6.018 2.290 7.799 1.00 89.81 178 TRP A N 1
ATOM 1312 C CA . TRP A 1 178 ? 7.462 1.982 7.766 1.00 89.81 178 TRP A CA 1
ATOM 1313 C C . TRP A 1 178 ? 7.926 0.989 8.820 1.00 89.81 178 TRP A C 1
ATOM 1315 O O . TRP A 1 178 ? 8.880 0.247 8.578 1.00 89.81 178 TRP A O 1
ATOM 1325 N N . ASN A 1 179 ? 7.283 1.012 9.983 1.00 85.44 179 ASN A N 1
ATOM 1326 C CA . ASN A 1 179 ? 7.587 0.117 11.095 1.00 85.44 179 ASN A CA 1
ATOM 1327 C C . ASN A 1 179 ? 6.342 -0.623 11.619 1.00 85.44 179 ASN A C 1
ATOM 1329 O O . ASN A 1 179 ? 6.467 -1.422 12.546 1.00 85.44 179 ASN A O 1
ATOM 1333 N N . HIS A 1 180 ? 5.161 -0.378 11.039 1.00 91.75 180 HIS A N 1
ATOM 1334 C CA . HIS A 1 180 ? 3.892 -0.973 11.461 1.00 91.75 180 HIS A CA 1
ATOM 1335 C C . HIS A 1 180 ? 2.976 -1.273 10.277 1.00 91.75 180 HIS A C 1
ATOM 1337 O O . HIS A 1 180 ? 3.211 -0.807 9.163 1.00 91.75 180 HIS A O 1
ATOM 1343 N N . ALA A 1 181 ? 1.907 -2.017 10.527 1.00 94.62 181 ALA A N 1
ATOM 1344 C CA . ALA A 1 181 ? 0.776 -2.136 9.622 1.00 94.62 181 ALA A CA 1
ATOM 1345 C C . ALA A 1 181 ? -0.527 -2.121 10.422 1.00 94.62 181 ALA A C 1
ATOM 1347 O O . ALA A 1 181 ? -0.578 -2.624 11.543 1.00 94.62 181 ALA A O 1
ATOM 1348 N N . LEU A 1 182 ? -1.574 -1.559 9.832 1.00 96.81 182 LEU A N 1
ATOM 1349 C CA . LEU A 1 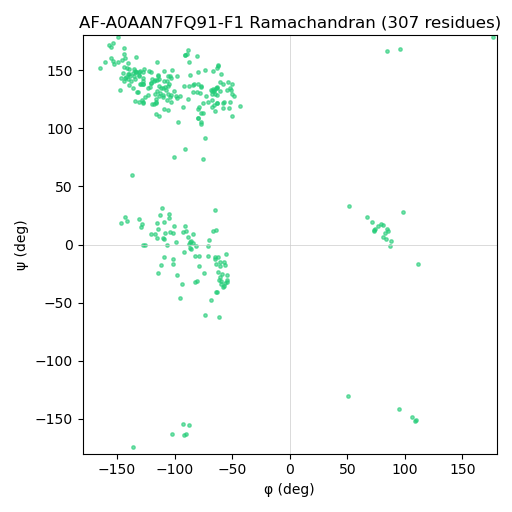182 ? -2.941 -1.626 10.327 1.00 96.81 182 LEU A CA 1
ATOM 1350 C C . LEU A 1 182 ? -3.730 -2.634 9.498 1.00 96.81 182 LEU A C 1
ATOM 1352 O O . LEU A 1 182 ? -3.566 -2.705 8.278 1.00 96.81 182 LEU A O 1
ATOM 1356 N N . ALA A 1 183 ? -4.619 -3.368 10.153 1.00 97.31 183 ALA A N 1
ATOM 1357 C CA . ALA A 1 183 ? -5.559 -4.274 9.516 1.00 97.31 183 ALA A CA 1
ATOM 1358 C C . ALA A 1 183 ? -6.965 -4.030 10.076 1.00 97.31 183 ALA A C 1
ATOM 1360 O O . ALA A 1 183 ? -7.146 -3.939 11.290 1.00 97.31 183 ALA A O 1
ATOM 1361 N N . LEU A 1 184 ? -7.950 -3.897 9.191 1.00 98.31 184 LEU A N 1
ATOM 1362 C CA . LEU A 1 184 ? -9.349 -3.628 9.526 1.00 98.31 184 LEU A CA 1
ATOM 1363 C C . LEU A 1 184 ? -10.179 -4.890 9.298 1.00 98.31 184 LEU A C 1
ATOM 1365 O O . LEU A 1 184 ? -10.042 -5.516 8.248 1.00 98.31 184 LEU A O 1
ATOM 1369 N N . THR A 1 185 ? -11.030 -5.265 10.251 1.00 98.06 185 THR A N 1
ATOM 1370 C CA . THR A 1 185 ? -11.972 -6.387 10.099 1.00 98.06 185 THR A CA 1
ATOM 1371 C C . THR A 1 185 ? -13.299 -5.943 9.479 1.00 98.06 185 THR A C 1
ATOM 1373 O O . THR A 1 185 ? -13.605 -4.753 9.408 1.00 98.06 185 THR A O 1
ATOM 1376 N N . GLY A 1 186 ? -14.125 -6.906 9.054 1.00 95.75 186 GLY A N 1
ATOM 1377 C CA . GLY A 1 186 ? -15.493 -6.634 8.586 1.00 95.75 186 GLY A CA 1
ATOM 1378 C C . GLY A 1 186 ? -16.415 -6.033 9.656 1.00 95.75 186 GLY A C 1
ATOM 1379 O O . GLY A 1 186 ? -17.352 -5.320 9.316 1.00 95.75 186 GLY A O 1
ATOM 1380 N N . GLU A 1 187 ? -16.104 -6.250 10.936 1.00 96.00 187 GLU A N 1
ATOM 1381 C CA . GLU A 1 187 ? -16.837 -5.684 12.079 1.00 96.00 187 GLU A CA 1
ATOM 1382 C C . GLU A 1 187 ? -16.384 -4.256 12.439 1.00 96.00 187 GLU A C 1
ATOM 1384 O O . GLU A 1 187 ? -16.888 -3.652 13.387 1.00 96.00 187 GLU A O 1
ATOM 1389 N N . GLY A 1 188 ? -15.428 -3.698 11.689 1.00 97.12 188 GLY A N 1
ATOM 1390 C CA . GLY A 1 188 ? -14.897 -2.357 11.916 1.00 97.12 188 GLY A CA 1
ATOM 1391 C C . GLY A 1 188 ? -13.849 -2.279 13.028 1.00 97.12 188 GLY A C 1
ATOM 1392 O O . GLY A 1 188 ? -13.568 -1.186 13.520 1.00 97.12 188 GLY A O 1
ATOM 1393 N N . GLU A 1 189 ? -13.266 -3.410 13.437 1.00 97.56 189 GLU A N 1
ATOM 1394 C CA . GLU A 1 189 ? -12.211 -3.456 14.451 1.00 97.56 189 GLU A CA 1
ATOM 1395 C C . GLU A 1 189 ? -10.830 -3.262 13.821 1.00 97.56 189 GLU A C 1
ATOM 1397 O O . GLU A 1 189 ? -10.504 -3.871 12.799 1.00 97.56 189 GLU A O 1
ATOM 1402 N N . VAL A 1 190 ? -9.989 -2.450 14.463 1.00 97.38 190 VAL A N 1
ATOM 1403 C CA . VAL A 1 190 ? -8.638 -2.145 13.978 1.00 97.38 190 VAL A CA 1
ATOM 1404 C C . VAL A 1 190 ? -7.600 -2.913 14.781 1.00 97.38 190 VAL A C 1
ATOM 1406 O O . VAL A 1 190 ? -7.533 -2.812 16.008 1.00 97.38 190 VAL A O 1
ATOM 1409 N N . PHE A 1 191 ? -6.750 -3.638 14.067 1.00 95.06 191 PHE A N 1
ATOM 1410 C CA . PHE A 1 191 ? -5.595 -4.343 14.597 1.00 95.06 191 PHE A CA 1
ATOM 1411 C C . PHE A 1 191 ? -4.299 -3.751 14.045 1.00 95.06 191 PHE A C 1
ATOM 1413 O O . PHE A 1 191 ? -4.285 -3.137 12.979 1.00 95.06 191 PHE A O 1
ATOM 1420 N N . MET A 1 192 ? -3.205 -3.952 14.772 1.00 92.44 192 MET A N 1
ATOM 1421 C CA . MET A 1 192 ? -1.879 -3.455 14.440 1.00 92.44 192 MET A CA 1
ATOM 1422 C C . MET A 1 192 ? -0.833 -4.569 14.519 1.00 92.44 192 MET A C 1
ATOM 1424 O O . MET A 1 192 ? -0.825 -5.368 15.456 1.00 92.44 192 MET A O 1
ATOM 1428 N N . LEU A 1 193 ? 0.070 -4.573 13.541 1.00 90.62 193 LEU A N 1
ATOM 1429 C CA . LEU A 1 193 ? 1.356 -5.273 13.536 1.00 90.62 193 LEU A CA 1
ATOM 1430 C C . LEU A 1 193 ? 2.457 -4.222 13.718 1.00 90.62 193 LEU A C 1
ATOM 1432 O O . LEU A 1 193 ? 2.352 -3.150 13.132 1.00 90.62 193 LEU A O 1
ATOM 1436 N N . GLY A 1 194 ? 3.512 -4.496 14.489 1.00 81.06 194 GLY A N 1
ATOM 1437 C CA . GLY A 1 194 ? 4.570 -3.503 14.774 1.00 81.06 194 GLY A CA 1
ATOM 1438 C C . GLY A 1 194 ? 4.607 -3.012 16.225 1.00 81.06 194 GLY A C 1
ATOM 1439 O O . GLY A 1 194 ? 5.667 -2.593 16.698 1.00 81.06 194 GLY A O 1
ATOM 1440 N N . GLY A 1 195 ? 3.526 -3.239 16.979 1.00 65.94 195 GLY A N 1
ATOM 1441 C CA . GLY A 1 195 ? 3.395 -2.872 18.392 1.00 65.94 195 GLY A CA 1
ATOM 1442 C C . GLY A 1 195 ? 2.939 -1.423 18.590 1.00 65.94 195 GLY A C 1
ATOM 1443 O O . GLY A 1 195 ? 2.968 -0.620 17.674 1.00 65.94 195 GLY A O 1
ATOM 1444 N N . ASN A 1 196 ? 2.516 -1.064 19.803 1.00 56.06 196 ASN A N 1
ATOM 1445 C CA . ASN A 1 196 ? 1.813 0.206 20.060 1.00 56.06 196 ASN A CA 1
ATOM 1446 C C . ASN A 1 196 ? 2.734 1.385 20.446 1.00 56.06 196 ASN A C 1
ATOM 1448 O O . ASN A 1 196 ? 2.263 2.370 21.005 1.00 56.06 196 ASN A O 1
ATOM 1452 N N . TYR A 1 197 ? 4.048 1.283 20.213 1.00 54.34 197 TYR A N 1
ATOM 1453 C CA . TYR A 1 197 ? 5.040 2.275 20.673 1.00 54.34 197 TYR A CA 1
ATOM 1454 C C . TYR A 1 197 ? 5.499 3.253 19.579 1.00 54.34 197 TYR A C 1
ATOM 1456 O O . TYR A 1 197 ? 6.521 3.923 19.735 1.00 54.34 197 TYR A O 1
ATOM 1464 N N . HIS A 1 198 ? 4.767 3.348 18.467 1.00 54.62 198 HIS A N 1
ATOM 1465 C CA . HIS A 1 198 ? 5.039 4.355 17.439 1.00 54.62 198 HIS A CA 1
ATOM 1466 C C . HIS A 1 198 ? 4.783 5.756 18.021 1.00 54.62 198 HIS A C 1
ATOM 1468 O O . HIS A 1 198 ? 3.747 5.984 18.641 1.00 54.62 198 HIS A O 1
ATOM 1474 N N . GLY A 1 199 ? 5.749 6.670 17.871 1.00 46.12 199 GLY A N 1
ATOM 1475 C CA . GLY A 1 199 ? 5.747 7.984 18.538 1.00 46.12 199 GLY A CA 1
ATOM 1476 C C . GLY A 1 199 ? 6.600 8.081 19.816 1.00 46.12 199 GLY A C 1
ATOM 1477 O O . GLY A 1 199 ? 6.268 8.840 20.715 1.00 46.12 199 GLY A O 1
ATOM 1478 N N . VAL A 1 200 ? 7.669 7.283 19.960 1.00 43.03 200 VAL A N 1
ATOM 1479 C CA . VAL A 1 200 ? 8.664 7.457 21.052 1.00 43.03 200 VAL A CA 1
ATOM 1480 C C . VAL A 1 200 ? 10.109 7.447 20.528 1.00 43.03 200 VAL A C 1
ATOM 1482 O O . VAL A 1 200 ? 11.058 7.196 21.265 1.00 43.03 200 VAL A O 1
ATOM 1485 N N . LEU A 1 201 ? 10.328 7.743 19.242 1.00 44.69 201 LEU A N 1
ATOM 1486 C CA . LEU A 1 201 ? 11.696 7.833 18.707 1.00 44.69 201 LEU A CA 1
ATOM 1487 C C . LEU A 1 201 ? 12.456 9.078 19.213 1.00 44.69 201 LEU A C 1
ATOM 1489 O O . LEU A 1 201 ? 13.667 9.155 19.027 1.00 44.69 201 LEU A O 1
ATOM 1493 N N . GLY A 1 202 ? 11.771 10.011 19.888 1.00 38.56 202 GLY A N 1
ATOM 1494 C CA . GLY A 1 202 ? 12.369 11.187 20.526 1.00 38.56 202 GLY A CA 1
ATOM 1495 C C . GLY A 1 202 ? 12.983 10.959 21.915 1.00 38.56 202 GLY A C 1
ATOM 1496 O O . GLY A 1 202 ? 13.686 11.840 22.390 1.00 38.56 202 GLY A O 1
ATOM 1497 N N . ASP A 1 203 ? 12.775 9.804 22.561 1.00 36.19 203 ASP A N 1
ATOM 1498 C CA . ASP A 1 203 ? 13.232 9.564 23.944 1.00 36.19 203 ASP A CA 1
ATOM 1499 C C . ASP A 1 203 ? 13.847 8.153 24.091 1.00 36.19 203 ASP A C 1
ATOM 1501 O O . ASP A 1 203 ? 13.410 7.317 24.887 1.00 36.19 203 ASP A O 1
ATOM 1505 N N . LEU A 1 204 ? 14.917 7.879 23.330 1.00 38.22 204 LEU A N 1
ATOM 1506 C CA . LEU A 1 204 ? 15.735 6.660 23.484 1.00 38.22 204 LEU A CA 1
ATOM 1507 C C . LEU A 1 204 ? 16.326 6.501 24.905 1.00 38.22 204 LEU A C 1
ATOM 1509 O O . LEU A 1 204 ? 16.719 5.398 25.274 1.00 38.22 204 LEU A O 1
ATOM 1513 N N . GLU A 1 205 ? 16.332 7.554 25.732 1.00 39.75 205 GLU A N 1
ATOM 1514 C CA . GLU A 1 205 ? 16.857 7.516 27.107 1.00 39.75 205 GLU A CA 1
ATOM 1515 C C . GLU A 1 205 ? 15.823 7.178 28.200 1.00 39.75 205 GLU A C 1
ATOM 1517 O O . GLU A 1 205 ? 16.203 6.945 29.346 1.00 39.75 205 GLU A O 1
ATOM 1522 N N . LYS A 1 206 ? 14.523 7.065 27.884 1.00 37.69 206 LYS A N 1
ATOM 1523 C CA . LYS A 1 206 ? 13.506 6.575 28.847 1.00 37.69 206 LYS A CA 1
ATOM 1524 C C . LYS A 1 206 ? 13.144 5.103 28.670 1.00 37.69 206 LYS A C 1
ATOM 1526 O O . LYS A 1 206 ? 12.309 4.572 29.410 1.00 37.69 206 LYS A O 1
ATOM 1531 N N . MET A 1 207 ? 13.792 4.413 27.733 1.00 36.94 207 MET A N 1
ATOM 1532 C CA . MET A 1 207 ? 13.667 2.968 27.596 1.00 36.94 207 MET A CA 1
ATOM 1533 C C . MET A 1 207 ? 14.444 2.300 28.736 1.00 36.94 207 MET A C 1
ATOM 1535 O O . MET A 1 207 ? 15.643 2.051 28.653 1.00 36.94 207 MET A O 1
ATOM 1539 N N . SER A 1 208 ? 13.757 2.028 29.848 1.00 31.86 208 SER A N 1
ATOM 1540 C CA . SER A 1 208 ? 14.298 1.120 30.859 1.00 31.86 208 SER A CA 1
ATOM 1541 C C . SER A 1 208 ? 14.645 -0.217 30.175 1.00 31.86 208 SER A C 1
ATOM 1543 O O . SER A 1 208 ? 13.800 -0.745 29.446 1.00 31.86 208 SER A O 1
ATOM 1545 N N . PRO A 1 209 ? 15.836 -0.807 30.406 1.00 33.59 209 PRO A N 1
ATOM 1546 C CA . PRO A 1 209 ? 16.270 -2.059 29.762 1.00 33.59 209 PRO A CA 1
ATOM 1547 C C . PRO A 1 209 ? 15.428 -3.304 30.117 1.00 33.59 209 PRO A C 1
ATOM 1549 O O . PRO A 1 209 ? 15.850 -4.429 29.869 1.00 33.59 209 PRO A O 1
ATOM 1552 N N . ALA A 1 210 ? 14.264 -3.132 30.751 1.00 33.69 210 ALA A N 1
ATOM 1553 C CA . ALA A 1 210 ? 13.565 -4.160 31.513 1.00 33.69 210 ALA A CA 1
ATOM 1554 C C . ALA A 1 210 ? 12.151 -4.500 31.010 1.00 33.69 210 ALA A C 1
A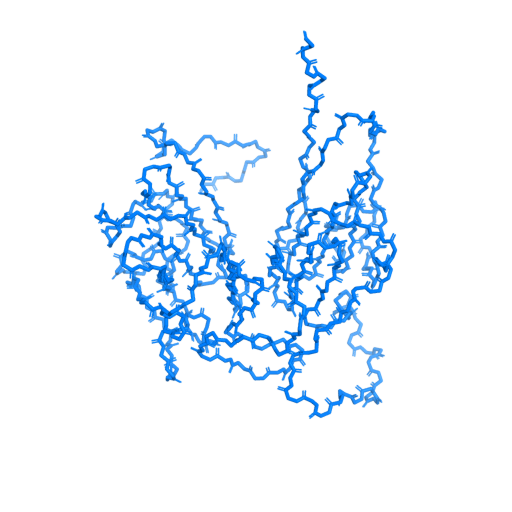TOM 1556 O O . ALA A 1 210 ? 11.449 -5.263 31.669 1.00 33.69 210 ALA A O 1
ATOM 1557 N N . LYS A 1 211 ? 11.713 -4.012 29.843 1.00 37.62 211 LYS A N 1
ATOM 1558 C CA . LYS A 1 211 ? 10.552 -4.605 29.154 1.00 37.62 211 LYS A CA 1
ATOM 1559 C C . LYS A 1 211 ? 11.045 -5.516 28.045 1.00 37.62 211 LYS A C 1
ATOM 1561 O O . LYS A 1 211 ? 11.031 -5.167 26.871 1.00 37.62 211 LYS A O 1
ATOM 1566 N N . GLN A 1 212 ? 11.536 -6.674 28.485 1.00 37.16 212 GLN A N 1
ATOM 1567 C CA . GLN A 1 212 ? 11.766 -7.844 27.650 1.00 37.16 212 GLN A CA 1
ATOM 1568 C C . GLN A 1 212 ? 10.564 -8.019 26.719 1.00 37.16 212 GLN A C 1
ATOM 1570 O O . GLN A 1 212 ? 9.430 -8.176 27.178 1.00 37.16 212 GLN A O 1
ATOM 1575 N N . PHE A 1 213 ? 10.814 -7.962 25.412 1.00 44.41 213 PHE A N 1
ATOM 1576 C CA . PHE A 1 213 ? 9.912 -8.562 24.444 1.00 44.41 213 PHE A CA 1
ATOM 1577 C C . PHE A 1 213 ? 9.671 -10.003 24.911 1.00 44.41 213 PHE A C 1
ATOM 1579 O O . PHE A 1 213 ? 10.647 -10.678 25.262 1.00 44.41 213 PHE A O 1
ATOM 1586 N N . PRO A 1 214 ? 8.422 -10.496 24.959 1.00 39.69 214 PRO A N 1
ATOM 1587 C CA . PRO A 1 214 ? 8.226 -11.932 24.999 1.00 39.69 214 PRO A CA 1
ATOM 1588 C C . PRO A 1 214 ? 9.059 -12.525 23.861 1.00 39.69 214 PRO A C 1
ATOM 1590 O O . PRO A 1 214 ? 9.087 -11.969 22.764 1.00 39.69 214 PRO A O 1
ATOM 1593 N N . ASP A 1 215 ? 9.736 -13.635 24.126 1.00 38.44 215 ASP A N 1
ATOM 1594 C CA . ASP A 1 215 ? 10.540 -14.425 23.182 1.00 38.44 215 ASP A CA 1
ATOM 1595 C C . ASP A 1 215 ? 9.675 -15.057 22.057 1.00 38.44 215 ASP A C 1
ATOM 1597 O O . ASP A 1 215 ? 9.932 -16.148 21.551 1.00 38.44 215 ASP A O 1
ATOM 1601 N N . SER A 1 216 ? 8.570 -14.404 21.686 1.00 44.97 216 SER A N 1
ATOM 1602 C CA . SER A 1 216 ? 7.667 -14.813 20.628 1.00 44.97 216 SER A CA 1
ATOM 1603 C C . SER A 1 216 ? 8.270 -14.402 19.292 1.00 44.97 216 SER A C 1
ATOM 1605 O O . SER A 1 216 ? 8.287 -13.228 18.928 1.00 44.97 216 SER A O 1
ATOM 1607 N N . ARG A 1 217 ? 8.722 -15.397 18.528 1.00 51.12 217 ARG A N 1
ATOM 1608 C CA . ARG A 1 217 ? 9.200 -15.275 17.139 1.00 51.12 217 ARG A CA 1
ATOM 1609 C C . ARG A 1 217 ? 8.102 -14.883 16.134 1.00 51.12 217 ARG A C 1
ATOM 1611 O O . ARG A 1 217 ? 8.321 -14.985 14.931 1.00 51.12 217 ARG A O 1
ATOM 1618 N N . GLU A 1 218 ? 6.936 -14.463 16.610 1.00 56.16 218 GLU A N 1
ATOM 1619 C CA . GLU A 1 218 ? 5.744 -14.189 15.814 1.00 56.16 218 GLU A CA 1
ATOM 1620 C C . GLU A 1 218 ? 5.391 -12.704 15.887 1.00 56.16 218 GLU A C 1
ATOM 1622 O O . GLU A 1 218 ? 5.523 -12.063 16.933 1.00 56.16 218 GLU A O 1
ATOM 1627 N N . ALA A 1 219 ? 4.943 -12.144 14.762 1.00 58.78 219 ALA A N 1
ATOM 1628 C CA . ALA A 1 219 ? 4.458 -10.774 14.721 1.00 58.78 219 ALA A CA 1
ATOM 1629 C C . ALA A 1 219 ? 3.194 -10.676 15.585 1.00 58.78 219 ALA A C 1
ATOM 1631 O O . ALA A 1 219 ? 2.177 -11.303 15.286 1.00 58.78 219 ALA A O 1
ATOM 1632 N N . ILE A 1 220 ? 3.260 -9.904 16.671 1.00 72.62 220 ILE A N 1
ATOM 1633 C CA . ILE A 1 220 ? 2.137 -9.795 17.598 1.00 72.62 220 ILE A CA 1
ATOM 1634 C C . ILE A 1 220 ? 1.087 -8.874 16.979 1.00 72.62 220 ILE A C 1
ATOM 1636 O O . ILE A 1 220 ? 1.245 -7.654 16.962 1.00 72.62 220 ILE A O 1
ATOM 1640 N N . LEU A 1 221 ? 0.013 -9.473 16.471 1.00 88.19 221 LEU A N 1
ATOM 1641 C CA . LEU A 1 221 ? -1.189 -8.754 16.079 1.00 88.19 221 LEU A CA 1
ATOM 1642 C C . LEU A 1 221 ? -1.968 -8.354 17.335 1.00 88.19 221 LEU A C 1
ATOM 1644 O O . LEU A 1 221 ? -2.375 -9.213 18.117 1.00 88.19 221 LEU A O 1
ATOM 1648 N N . GLN A 1 222 ? -2.200 -7.059 17.521 1.00 89.81 222 GLN A N 1
ATOM 1649 C CA . GLN A 1 222 ? -2.936 -6.539 18.676 1.00 89.81 222 GLN A CA 1
ATOM 1650 C C . GLN A 1 222 ? -4.076 -5.638 18.230 1.00 89.81 222 GLN A C 1
ATOM 1652 O O . GLN A 1 222 ? -3.912 -4.849 17.304 1.00 89.81 222 GLN A O 1
ATOM 1657 N N . LYS A 1 223 ? -5.226 -5.724 18.904 1.00 92.56 223 LYS A N 1
ATOM 1658 C CA . LYS A 1 223 ? -6.299 -4.741 18.723 1.00 92.56 223 LYS A CA 1
ATOM 1659 C C . LYS A 1 223 ? -5.796 -3.376 19.200 1.00 92.56 223 LYS A C 1
ATOM 1661 O O . LYS A 1 223 ? -5.173 -3.299 20.260 1.00 92.56 223 LYS A O 1
ATOM 1666 N N . VAL A 1 224 ? -6.038 -2.319 18.425 1.00 93.50 224 VAL A N 1
ATOM 1667 C CA . VAL A 1 224 ? -5.543 -0.970 18.737 1.00 93.50 224 VAL A CA 1
ATOM 1668 C C . VAL A 1 224 ? -6.243 -0.436 19.994 1.00 93.50 224 VAL A C 1
ATOM 1670 O O . VAL A 1 224 ? -7.467 -0.251 19.981 1.00 93.50 224 VAL A O 1
ATOM 1673 N N . PRO A 1 225 ? -5.504 -0.150 21.086 1.00 90.12 225 PRO A N 1
ATOM 1674 C CA . PRO A 1 225 ? -6.094 0.419 22.290 1.00 90.12 225 PRO A CA 1
ATOM 1675 C C . PRO A 1 225 ? -6.740 1.777 22.000 1.00 90.12 225 PRO A C 1
ATOM 1677 O O . PRO A 1 225 ? -6.192 2.596 21.267 1.00 90.12 225 PRO A O 1
ATOM 1680 N N . GLY A 1 226 ? -7.907 2.027 22.592 1.00 90.12 226 GLY A N 1
ATOM 1681 C CA . GLY A 1 226 ? -8.661 3.263 22.367 1.00 90.12 226 GLY A CA 1
ATOM 1682 C C . GLY A 1 226 ? -9.603 3.236 21.159 1.00 90.12 226 GLY A C 1
ATOM 1683 O O . GLY A 1 226 ? -10.323 4.209 20.976 1.00 90.12 226 GLY A O 1
ATOM 1684 N N . LEU A 1 227 ? -9.657 2.136 20.389 1.00 94.56 227 LEU A N 1
ATOM 1685 C CA . LEU A 1 227 ? -10.668 1.895 19.339 1.00 94.56 227 LEU A CA 1
ATOM 1686 C C . LEU A 1 227 ? -11.600 0.709 19.649 1.00 94.56 227 LEU A C 1
ATOM 1688 O O . LEU A 1 227 ? -12.302 0.232 18.766 1.00 94.56 227 LEU A O 1
ATOM 1692 N N . ASN A 1 228 ? -11.611 0.205 20.889 1.00 88.44 228 ASN A N 1
ATOM 1693 C CA . ASN A 1 228 ? -12.301 -1.047 21.225 1.00 88.44 228 ASN A CA 1
ATOM 1694 C C . ASN A 1 228 ? -13.800 -1.048 20.904 1.00 88.44 228 ASN A C 1
ATOM 1696 O O . ASN A 1 228 ? -14.292 -2.071 20.430 1.00 88.44 228 ASN A O 1
ATOM 1700 N N . ASP A 1 229 ? -14.455 0.097 21.097 1.00 89.75 229 ASP A N 1
ATOM 1701 C CA . ASP A 1 229 ? -15.895 0.300 20.908 1.00 89.75 229 ASP A CA 1
ATOM 1702 C C . ASP A 1 229 ? -16.195 1.296 19.772 1.00 89.75 229 ASP A C 1
ATOM 1704 O O . ASP A 1 229 ? -17.272 1.883 19.705 1.00 89.75 229 ASP A O 1
ATOM 1708 N N . ILE A 1 230 ? -15.218 1.530 18.888 1.00 95.00 230 ILE A N 1
ATOM 1709 C CA . ILE A 1 230 ? -15.319 2.495 17.791 1.00 95.00 230 ILE A CA 1
ATOM 1710 C C . ILE A 1 230 ? -15.245 1.741 16.469 1.00 95.00 230 ILE A C 1
ATOM 1712 O O . ILE A 1 230 ? -14.191 1.229 16.088 1.00 95.00 230 ILE A O 1
ATOM 1716 N N . LYS A 1 231 ? -16.362 1.726 15.740 1.00 96.75 231 LYS A N 1
ATOM 1717 C CA . LYS A 1 231 ? -16.414 1.148 14.399 1.00 96.75 231 LYS A CA 1
ATOM 1718 C C . LYS A 1 231 ? -15.662 2.024 13.412 1.00 96.75 231 LYS A C 1
ATOM 1720 O O . LYS A 1 231 ? -15.965 3.207 13.248 1.00 96.75 231 LYS A O 1
ATOM 1725 N N . THR A 1 232 ? -14.680 1.423 12.758 1.00 97.56 232 THR A N 1
ATOM 1726 C CA . THR A 1 232 ? -13.824 2.066 11.763 1.00 97.56 232 THR A CA 1
ATOM 1727 C C . THR A 1 232 ? -14.212 1.620 10.359 1.00 97.56 232 THR A C 1
ATOM 1729 O O . THR A 1 232 ? -14.453 0.440 10.126 1.00 97.56 232 THR A O 1
ATOM 1732 N N . VAL A 1 233 ? -14.245 2.561 9.415 1.00 97.00 233 VAL A N 1
ATOM 1733 C CA . VAL A 1 233 ? -14.561 2.309 7.996 1.00 97.00 233 VAL A CA 1
ATOM 1734 C C . VAL A 1 233 ? -13.357 2.514 7.079 1.00 97.00 233 VAL A C 1
ATOM 1736 O O . VAL A 1 233 ? -13.346 2.020 5.954 1.00 97.00 233 VAL A O 1
ATOM 1739 N N . GLN A 1 234 ? -12.318 3.211 7.547 1.00 97.75 234 GLN A N 1
ATOM 1740 C CA . GLN A 1 234 ? -11.068 3.365 6.810 1.00 97.75 234 GLN A CA 1
ATOM 1741 C C . GLN A 1 234 ? -9.865 3.438 7.750 1.00 97.75 234 GLN A C 1
ATOM 1743 O O . GLN A 1 234 ? -9.928 4.063 8.805 1.00 97.75 234 GLN A O 1
ATOM 1748 N N . ILE A 1 235 ? -8.751 2.849 7.318 1.00 98.31 235 ILE A N 1
ATOM 1749 C CA . ILE A 1 235 ? -7.438 2.918 7.963 1.00 98.31 235 ILE A CA 1
ATOM 1750 C C . ILE A 1 235 ? -6.412 3.535 6.999 1.00 98.31 235 ILE A C 1
ATOM 1752 O O . ILE A 1 235 ? -6.498 3.339 5.785 1.00 98.31 235 ILE A O 1
ATOM 1756 N N . ALA A 1 236 ? -5.425 4.250 7.532 1.00 97.69 236 ALA A N 1
ATOM 1757 C CA . ALA A 1 236 ? -4.253 4.723 6.803 1.00 97.69 236 ALA A CA 1
ATOM 1758 C C . ALA A 1 236 ? -3.008 4.669 7.699 1.00 97.69 236 ALA A C 1
ATOM 1760 O O . ALA A 1 236 ? -3.081 4.927 8.901 1.00 97.69 236 ALA A O 1
ATOM 1761 N N . ALA A 1 237 ? -1.864 4.334 7.102 1.00 95.62 237 ALA A N 1
ATOM 1762 C CA . ALA A 1 237 ? -0.584 4.209 7.788 1.00 95.62 237 ALA A CA 1
ATOM 1763 C C . ALA A 1 237 ? 0.492 4.990 7.023 1.00 95.62 237 ALA A C 1
ATOM 1765 O O . ALA A 1 237 ? 0.701 4.770 5.830 1.00 95.62 237 ALA A O 1
ATOM 1766 N N . GLY A 1 238 ? 1.140 5.929 7.708 1.00 94.06 238 GLY A N 1
ATOM 1767 C CA . GLY A 1 238 ? 2.294 6.673 7.211 1.00 94.06 238 GLY A CA 1
ATOM 1768 C C . GLY A 1 238 ? 3.606 6.007 7.613 1.00 94.06 238 GLY A C 1
ATOM 1769 O O . GLY A 1 238 ? 3.641 4.809 7.880 1.00 94.06 238 GLY A O 1
ATOM 1770 N N . ALA A 1 239 ? 4.700 6.770 7.706 1.00 89.81 239 ALA A N 1
ATOM 1771 C CA . ALA A 1 239 ? 5.961 6.202 8.199 1.00 89.81 239 ALA A CA 1
ATOM 1772 C C . ALA A 1 239 ? 5.806 5.691 9.648 1.00 89.81 239 ALA A C 1
ATOM 1774 O O . ALA A 1 239 ? 5.864 4.489 9.900 1.00 89.81 239 ALA A O 1
ATOM 1775 N N . GLU A 1 240 ? 5.504 6.603 10.574 1.00 90.31 240 GLU A N 1
ATOM 1776 C CA . GLU A 1 240 ? 5.387 6.324 12.018 1.00 90.31 240 GLU A CA 1
ATOM 1777 C C . GLU A 1 240 ? 4.077 6.834 12.627 1.00 90.31 240 GLU A C 1
ATOM 1779 O O . GLU A 1 240 ? 3.981 7.017 13.838 1.00 90.31 240 GLU A O 1
ATOM 1784 N N . HIS A 1 241 ? 3.077 7.112 11.795 1.00 94.38 241 HIS A N 1
ATOM 1785 C CA . HIS A 1 241 ? 1.768 7.563 12.253 1.00 94.38 241 HIS A CA 1
ATOM 1786 C C . HIS A 1 241 ? 0.652 6.796 11.560 1.00 94.38 241 HIS A C 1
ATOM 1788 O O . HIS A 1 241 ? 0.839 6.193 10.501 1.00 94.38 241 HIS A O 1
ATOM 1794 N N . SER A 1 242 ? -0.512 6.850 12.176 1.00 96.31 242 SER A N 1
ATOM 1795 C CA . SER A 1 242 ? -1.711 6.142 11.785 1.00 96.31 242 SER A CA 1
ATOM 1796 C C . SER A 1 242 ? -2.885 7.103 11.820 1.00 96.31 242 SER A C 1
ATOM 1798 O O . SER A 1 242 ? -2.932 8.013 12.652 1.00 96.31 242 SER A O 1
ATOM 1800 N N . ALA A 1 243 ? -3.852 6.875 10.944 1.00 97.75 243 ALA A N 1
ATOM 1801 C CA . ALA A 1 243 ? -5.122 7.571 10.984 1.00 97.75 243 ALA A CA 1
ATOM 1802 C C . ALA A 1 243 ? -6.271 6.627 10.634 1.00 97.75 243 ALA A C 1
ATOM 1804 O O . ALA A 1 243 ? -6.099 5.657 9.893 1.00 97.75 243 ALA A O 1
ATOM 1805 N N . VAL A 1 244 ? -7.452 6.924 11.166 1.00 98.06 244 VAL A N 1
ATOM 1806 C CA . VAL A 1 244 ? -8.685 6.186 10.895 1.00 98.06 244 VAL A CA 1
ATOM 1807 C C . VAL A 1 244 ? -9.844 7.135 10.642 1.00 98.06 244 VAL A C 1
ATOM 1809 O O . VAL A 1 244 ? -9.877 8.234 11.196 1.00 98.06 244 VAL A O 1
ATOM 1812 N N . VAL A 1 245 ? -10.796 6.677 9.832 1.00 97.19 245 VAL A N 1
ATOM 1813 C CA . VAL A 1 245 ? -12.133 7.270 9.712 1.00 97.19 245 VAL A CA 1
ATOM 1814 C C . VAL A 1 245 ? -13.127 6.303 10.332 1.00 97.19 245 VAL A C 1
ATOM 1816 O O . VAL A 1 245 ? -13.152 5.120 9.983 1.00 97.19 245 VAL A O 1
ATOM 1819 N N . THR A 1 246 ? -13.935 6.797 11.256 1.00 95.56 246 THR A N 1
ATOM 1820 C CA . THR A 1 246 ? -14.963 6.028 11.959 1.00 95.56 246 THR A CA 1
ATOM 1821 C C . THR A 1 246 ? -16.296 6.052 11.204 1.00 95.56 246 THR A C 1
ATOM 1823 O O . THR A 1 246 ? -16.515 6.885 10.326 1.00 95.56 246 THR A O 1
ATOM 1826 N N . GLU A 1 247 ? -17.213 5.142 11.539 1.00 92.50 247 GLU A N 1
ATOM 1827 C CA . GLU A 1 247 ? -18.543 5.053 10.907 1.00 92.50 247 GLU A CA 1
ATOM 1828 C C . GLU A 1 247 ? -19.388 6.326 11.107 1.00 92.50 247 GLU A C 1
ATOM 1830 O O . GLU A 1 247 ? -20.161 6.701 10.231 1.00 92.50 247 GLU A O 1
ATOM 1835 N N . ASN A 1 248 ? -19.192 7.040 12.220 1.00 89.38 248 ASN A N 1
ATOM 1836 C CA . ASN A 1 248 ? -19.825 8.336 12.498 1.00 89.38 248 ASN A CA 1
ATOM 1837 C C . ASN A 1 248 ? -19.081 9.539 11.874 1.00 89.38 248 ASN A C 1
ATOM 1839 O O . ASN A 1 248 ? -19.410 10.682 12.183 1.00 89.38 248 ASN A O 1
ATOM 1843 N N . GLY A 1 249 ? -18.082 9.307 11.015 1.00 89.12 249 GLY A N 1
ATOM 1844 C CA . GLY A 1 249 ? -17.369 10.368 10.300 1.00 89.12 249 GLY A CA 1
ATOM 1845 C C . GLY A 1 249 ? -16.340 11.136 11.136 1.00 89.12 249 GLY A C 1
ATOM 1846 O O . GLY A 1 249 ? -15.897 12.204 10.718 1.00 89.12 249 GLY A O 1
ATOM 1847 N N . GLU A 1 250 ? -15.931 10.619 12.296 1.00 92.25 250 GLU A N 1
ATOM 1848 C CA . GLU A 1 250 ? -14.800 11.168 13.043 1.00 92.25 250 GLU A CA 1
ATOM 1849 C C . GLU A 1 250 ? -13.473 10.697 12.441 1.00 92.25 250 GLU A C 1
ATOM 1851 O O . GLU A 1 250 ? -13.336 9.582 11.931 1.00 92.25 250 GLU A O 1
ATOM 1856 N N . ILE A 1 251 ? -12.457 11.550 12.548 1.00 95.94 251 ILE A N 1
ATOM 1857 C CA . ILE A 1 251 ? -11.085 11.210 12.183 1.00 95.94 251 ILE A CA 1
ATOM 1858 C C . ILE A 1 251 ? -10.276 11.117 13.463 1.00 95.94 251 ILE A C 1
ATOM 1860 O O . ILE A 1 251 ? -10.288 12.040 14.280 1.00 95.94 251 ILE A O 1
ATOM 1864 N N . LYS A 1 252 ? -9.559 10.007 13.637 1.00 97.31 252 LYS A N 1
ATOM 1865 C CA . LYS A 1 252 ? -8.611 9.840 14.743 1.00 97.31 252 LYS A CA 1
ATOM 1866 C C . LYS A 1 252 ? -7.219 9.578 14.195 1.00 97.31 252 LYS A C 1
ATOM 1868 O O . LYS A 1 252 ? -7.078 8.815 13.244 1.00 97.31 252 LYS A O 1
ATOM 1873 N N . ALA A 1 253 ? -6.204 10.188 14.796 1.00 97.00 253 ALA A N 1
ATOM 1874 C CA . ALA A 1 253 ? -4.805 10.036 14.406 1.00 97.00 253 ALA A CA 1
ATOM 1875 C C . ALA A 1 253 ? -3.911 9.797 15.628 1.00 97.00 253 ALA A C 1
ATOM 1877 O O . ALA A 1 253 ? -4.208 10.269 16.727 1.00 97.00 253 ALA A O 1
ATOM 1878 N N . TRP A 1 254 ? -2.834 9.036 15.442 1.00 95.88 254 TRP A N 1
ATOM 1879 C CA . TRP A 1 254 ? -1.825 8.780 16.471 1.00 95.88 254 TRP A CA 1
ATOM 1880 C C . TRP A 1 254 ? -0.477 8.383 15.867 1.00 95.88 254 TRP A C 1
ATOM 1882 O O . TRP A 1 254 ? -0.360 8.158 14.664 1.00 95.88 254 TRP A O 1
ATOM 1892 N N . GLY A 1 255 ? 0.541 8.293 16.712 1.00 93.44 255 GLY A N 1
ATOM 1893 C CA . GLY A 1 255 ? 1.921 7.982 16.374 1.00 93.44 255 GLY A CA 1
ATOM 1894 C C . GLY A 1 255 ? 2.822 9.209 16.462 1.00 93.44 255 GLY A C 1
ATOM 1895 O O . GLY A 1 255 ? 2.606 10.102 17.280 1.00 93.44 255 GLY A O 1
ATOM 1896 N N . TRP A 1 256 ? 3.845 9.243 15.615 1.00 91.94 256 TRP A N 1
ATOM 1897 C CA . TRP A 1 256 ? 4.808 10.338 15.535 1.00 91.94 256 TRP A CA 1
ATOM 1898 C C . TRP A 1 256 ? 4.156 11.625 15.009 1.00 91.94 256 TRP A C 1
ATOM 1900 O O . TRP A 1 256 ? 3.468 11.584 13.987 1.00 91.94 256 TRP A O 1
ATOM 1910 N N . GLY A 1 257 ? 4.385 12.752 15.684 1.00 92.56 257 GLY A N 1
ATOM 1911 C CA . GLY A 1 257 ? 3.727 14.040 15.463 1.00 92.56 257 GLY A CA 1
ATOM 1912 C C . GLY A 1 257 ? 4.659 15.231 15.229 1.00 92.56 257 GLY A C 1
ATOM 1913 O O . GLY A 1 257 ? 4.153 16.320 14.976 1.00 92.56 257 GLY A O 1
ATOM 1914 N N . GLU A 1 258 ? 5.983 15.051 15.242 1.00 90.81 258 GLU A N 1
ATOM 1915 C CA . GLU A 1 258 ? 6.991 16.135 15.155 1.00 90.81 258 GLU A CA 1
ATOM 1916 C C . GLU A 1 258 ? 6.873 17.065 13.925 1.00 90.81 258 GLU A C 1
ATOM 1918 O O . GLU A 1 258 ? 7.422 18.166 13.910 1.00 90.81 258 GLU A O 1
ATOM 1923 N N . HIS A 1 259 ? 6.158 16.661 12.872 1.00 92.12 259 HIS A N 1
ATOM 1924 C CA . HIS A 1 259 ? 5.895 17.473 11.675 1.00 92.12 259 HIS A CA 1
ATOM 1925 C C . HIS A 1 259 ? 4.438 17.949 11.569 1.00 92.12 259 HIS A C 1
ATOM 1927 O O . HIS A 1 259 ? 4.026 18.472 10.535 1.00 92.12 259 HIS A O 1
ATOM 1933 N N . GLY A 1 260 ? 3.639 17.771 12.623 1.00 94.88 260 GLY A N 1
ATOM 1934 C CA . GLY A 1 260 ? 2.215 18.104 12.643 1.00 94.88 260 GLY A CA 1
ATOM 1935 C C . GLY A 1 260 ? 1.337 17.140 11.836 1.00 94.88 260 GLY A C 1
ATOM 1936 O O . GLY A 1 260 ? 0.161 17.425 11.620 1.00 94.88 260 GLY A O 1
ATOM 1937 N N . GLN A 1 261 ? 1.864 15.986 11.411 1.00 95.31 261 GLN A N 1
ATOM 1938 C CA . GLN A 1 261 ? 1.168 14.998 10.575 1.00 95.31 261 GLN A CA 1
ATOM 1939 C C . GLN A 1 261 ? -0.097 14.411 11.214 1.00 95.31 261 GLN A C 1
ATOM 1941 O O . GLN A 1 261 ? -0.936 13.865 10.500 1.00 95.31 261 GLN A O 1
ATOM 1946 N N . LEU A 1 262 ? -0.251 14.536 12.536 1.00 95.81 262 LEU A N 1
ATOM 1947 C CA . LEU A 1 262 ? -1.446 14.095 13.256 1.00 95.81 262 LEU A CA 1
ATOM 1948 C C . LEU A 1 262 ? -2.617 15.081 13.130 1.00 95.81 262 LEU A C 1
ATOM 1950 O O . LEU A 1 262 ? -3.752 14.708 13.400 1.00 95.81 262 LEU A O 1
ATOM 1954 N N . GLY A 1 263 ? -2.364 16.338 12.749 1.00 95.69 263 GLY A N 1
ATOM 1955 C CA . GLY A 1 263 ? -3.417 17.348 12.591 1.00 95.69 263 GLY A CA 1
ATOM 1956 C C . GLY A 1 263 ? -4.042 17.844 13.903 1.00 95.69 263 GLY A C 1
ATOM 1957 O O . GLY A 1 263 ? -5.123 18.420 13.880 1.00 95.69 263 GLY A O 1
ATOM 1958 N N . LEU A 1 264 ? -3.378 17.656 15.048 1.00 95.75 264 LEU A N 1
ATOM 1959 C CA . LEU A 1 264 ? -3.920 17.963 16.385 1.00 95.75 264 LEU A CA 1
ATOM 1960 C C . LEU A 1 264 ? -3.637 19.401 16.867 1.00 95.75 264 LEU A C 1
ATOM 1962 O O . LEU A 1 264 ? -3.804 19.714 18.044 1.00 95.75 264 LEU A O 1
ATOM 1966 N N . GLY A 1 265 ? -3.160 20.278 15.978 1.00 95.00 265 GLY A N 1
ATOM 1967 C CA . GLY A 1 265 ? -2.798 21.662 16.314 1.00 95.00 265 GLY A CA 1
ATOM 1968 C C . GLY A 1 265 ? -1.499 21.811 17.119 1.00 95.00 265 GLY A C 1
ATOM 1969 O O . GLY A 1 265 ? -1.222 22.888 17.637 1.00 95.00 265 GLY A O 1
ATOM 1970 N N . ASN A 1 266 ? -0.704 20.747 17.232 1.00 94.44 266 ASN A N 1
ATOM 1971 C CA . ASN A 1 266 ? 0.612 20.726 17.870 1.00 94.44 266 ASN A CA 1
ATOM 1972 C C . ASN A 1 266 ? 1.513 19.674 17.190 1.00 94.44 266 ASN A C 1
ATOM 1974 O O . ASN A 1 266 ? 1.075 18.992 16.261 1.00 94.44 266 ASN A O 1
ATOM 1978 N N . THR A 1 267 ? 2.764 19.561 17.641 1.00 95.25 267 THR A N 1
ATOM 1979 C CA . THR A 1 267 ? 3.767 18.625 17.101 1.00 95.25 267 THR A CA 1
ATOM 1980 C C . THR A 1 267 ? 4.097 17.477 18.058 1.00 95.25 267 THR A C 1
ATOM 1982 O O . THR A 1 267 ? 5.160 16.876 17.957 1.00 95.25 267 THR A O 1
ATOM 1985 N N . CYS A 1 268 ? 3.228 17.193 19.031 1.00 92.81 268 CYS A N 1
ATOM 1986 C CA . CYS A 1 268 ? 3.483 16.159 20.027 1.00 92.81 268 CYS A CA 1
ATOM 1987 C C . CYS A 1 268 ? 3.091 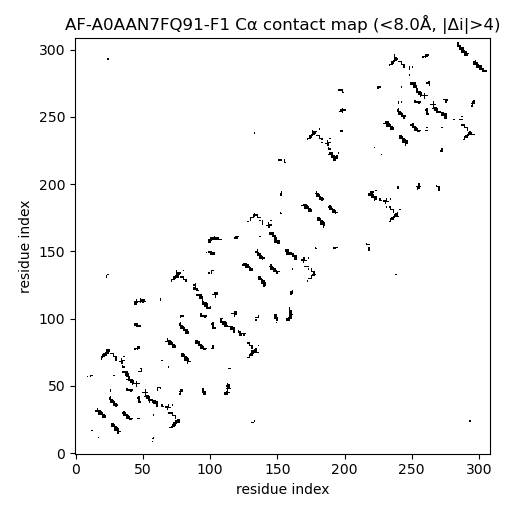14.777 19.503 1.00 92.81 268 CYS A C 1
ATOM 1989 O O . CYS A 1 268 ? 2.004 14.595 18.948 1.00 92.81 268 CYS A O 1
ATOM 1991 N N . ASP A 1 269 ? 3.944 13.792 19.772 1.00 91.31 269 ASP A N 1
ATOM 1992 C CA . ASP A 1 269 ? 3.634 12.382 19.560 1.00 91.31 269 ASP A CA 1
ATOM 1993 C C . ASP A 1 269 ? 2.408 11.953 20.383 1.00 91.31 269 ASP A C 1
ATOM 1995 O O . ASP A 1 269 ? 2.169 12.438 21.493 1.00 91.31 269 ASP A O 1
ATOM 1999 N N . GLN A 1 270 ? 1.627 11.019 19.842 1.00 93.31 270 GLN A N 1
ATOM 2000 C CA . GLN A 1 270 ? 0.464 10.443 20.512 1.00 93.31 270 GLN A CA 1
ATOM 2001 C C . GLN A 1 270 ? 0.559 8.926 20.499 1.00 93.31 270 GLN A C 1
ATOM 2003 O O . GLN A 1 270 ? 0.583 8.304 19.445 1.00 93.31 270 GLN A O 1
ATOM 2008 N N . THR A 1 271 ? 0.548 8.302 21.669 1.00 89.38 271 THR A N 1
ATOM 2009 C CA . THR A 1 271 ? 0.600 6.835 21.782 1.00 89.38 271 THR A CA 1
ATOM 2010 C C . THR A 1 271 ? -0.778 6.179 21.707 1.00 89.38 271 THR A C 1
ATOM 2012 O O . THR A 1 271 ? -0.885 4.954 21.723 1.00 89.38 271 THR A O 1
ATOM 2015 N N . SER A 1 272 ? -1.845 6.976 21.620 1.00 91.50 272 SER A N 1
ATOM 2016 C CA . SER A 1 272 ? -3.222 6.510 21.484 1.00 91.50 272 SER A CA 1
ATOM 2017 C C . SER A 1 272 ? -4.009 7.374 20.491 1.00 91.50 272 SER A C 1
ATOM 2019 O O . SER A 1 272 ? -3.702 8.560 20.348 1.00 91.50 272 SER A O 1
ATOM 2021 N N . PRO A 1 273 ? -5.024 6.809 19.810 1.00 95.81 273 PRO A N 1
ATOM 2022 C CA . PRO A 1 273 ? -5.880 7.532 18.867 1.00 95.81 273 PRO A CA 1
ATOM 2023 C C . PRO A 1 273 ? -6.498 8.798 19.472 1.00 95.81 273 PRO A C 1
ATOM 2025 O O . PRO A 1 273 ? -7.302 8.719 20.401 1.00 95.81 273 PRO A O 1
ATOM 2028 N N . GLN A 1 274 ? -6.167 9.961 18.907 1.00 96.56 274 GLN A N 1
ATOM 2029 C CA . GLN A 1 274 ? -6.738 11.256 19.286 1.00 96.56 274 GLN A CA 1
ATOM 2030 C C . GLN A 1 274 ? -7.668 11.777 18.195 1.00 96.56 274 GLN A C 1
ATOM 2032 O O . GLN A 1 274 ? -7.368 11.643 17.010 1.00 96.56 274 GLN A O 1
ATOM 2037 N N . ALA A 1 275 ? -8.793 12.376 18.587 1.00 96.00 275 ALA A N 1
ATOM 2038 C CA . ALA A 1 275 ? -9.728 12.984 17.645 1.00 96.00 275 ALA A CA 1
ATOM 2039 C C . ALA A 1 275 ? -9.119 14.233 16.989 1.00 96.00 275 ALA A C 1
ATOM 2041 O O . ALA A 1 275 ? -8.566 15.097 17.668 1.00 96.00 275 ALA A O 1
ATOM 2042 N N . VAL A 1 276 ? -9.250 14.327 15.667 1.00 95.19 276 VAL A N 1
ATOM 2043 C CA . VAL A 1 276 ? -8.801 15.471 14.873 1.00 95.19 276 VAL A CA 1
ATOM 2044 C C . VAL A 1 276 ? -9.956 16.458 14.724 1.00 95.19 276 VAL A C 1
ATOM 2046 O O . VAL A 1 276 ? -10.991 16.137 14.140 1.00 95.19 276 VAL A O 1
ATOM 2049 N N . SER A 1 277 ? -9.773 17.676 15.231 1.00 90.12 277 SER A N 1
ATOM 2050 C CA . SER A 1 277 ? -10.766 18.747 15.111 1.00 90.12 277 SER A CA 1
ATOM 2051 C C . SER A 1 277 ? -10.736 19.364 13.713 1.00 90.12 277 SER A C 1
ATOM 2053 O O . SER A 1 277 ? -9.774 20.038 13.347 1.00 90.12 277 SER A O 1
ATOM 2055 N N . LEU A 1 278 ? -11.806 19.179 12.940 1.00 83.56 278 LEU A N 1
ATOM 2056 C CA . LEU A 1 278 ? -11.995 19.853 11.655 1.00 83.56 278 LEU A CA 1
ATOM 2057 C C . LEU A 1 278 ? -12.769 21.161 11.865 1.00 83.56 278 LEU A C 1
ATOM 2059 O O . LEU A 1 278 ? -13.761 21.197 12.588 1.00 83.56 278 LEU A O 1
ATOM 2063 N N . SER A 1 279 ? -12.339 22.246 11.214 1.00 69.06 279 SER A N 1
ATOM 2064 C CA . SER A 1 279 ? -12.976 23.573 11.316 1.00 69.06 279 SER A CA 1
ATOM 2065 C C . SER A 1 279 ? -14.402 23.629 10.753 1.00 69.06 279 SER A C 1
ATOM 2067 O O . SER A 1 279 ? -15.107 24.613 10.960 1.00 69.06 279 SER A O 1
ATOM 2069 N N . HIS A 1 280 ? -14.832 22.583 10.049 1.00 63.56 280 HIS A N 1
ATOM 2070 C CA . HIS A 1 280 ? -16.201 22.405 9.592 1.00 63.56 280 HIS A CA 1
ATOM 2071 C C . HIS A 1 280 ? -16.839 21.268 10.387 1.00 63.56 280 HIS A C 1
ATOM 2073 O O . HIS A 1 280 ? -16.402 20.123 10.285 1.00 63.56 280 HIS A O 1
ATOM 2079 N N . THR A 1 281 ? -17.876 21.585 11.163 1.00 54.44 281 THR A N 1
ATOM 2080 C CA . THR A 1 281 ? -18.773 20.573 11.726 1.00 54.44 281 THR A CA 1
ATOM 2081 C C . THR A 1 281 ? -19.352 19.764 10.568 1.00 54.44 281 THR A C 1
ATOM 2083 O O . THR A 1 281 ? -19.943 20.369 9.666 1.00 54.44 281 THR A O 1
ATOM 2086 N N . PRO A 1 282 ? -19.182 18.433 10.541 1.00 54.47 282 PRO A N 1
ATOM 2087 C CA . PRO A 1 282 ? -19.854 17.616 9.548 1.00 54.47 282 PRO A CA 1
ATOM 2088 C C . PRO A 1 282 ? -21.361 17.851 9.696 1.00 54.47 282 PRO A C 1
ATOM 2090 O O . PRO A 1 282 ? -21.917 17.638 10.771 1.00 54.47 282 PRO A O 1
ATOM 2093 N N . ASN A 1 283 ? -22.035 18.299 8.637 1.00 57.16 283 ASN A N 1
ATOM 2094 C CA . ASN A 1 283 ? -23.454 17.977 8.519 1.00 57.16 283 ASN A CA 1
ATOM 2095 C C . ASN A 1 283 ? -23.556 16.444 8.414 1.00 57.16 283 ASN A C 1
ATOM 2097 O O . ASN A 1 283 ? -22.619 15.807 7.930 1.00 57.16 283 ASN A O 1
ATOM 2101 N N . GLU A 1 284 ? -24.684 15.849 8.809 1.00 57.56 284 GLU A N 1
ATOM 2102 C CA . GLU A 1 284 ? -24.901 14.384 8.823 1.00 57.56 284 GLU A CA 1
ATOM 2103 C C . GLU A 1 284 ? -24.660 13.679 7.463 1.00 57.56 284 GLU A C 1
ATOM 2105 O O . GLU A 1 284 ? -24.631 12.456 7.392 1.00 57.56 284 GLU A O 1
ATOM 2110 N N . ALA A 1 285 ? -24.442 14.434 6.381 1.00 62.69 285 ALA A N 1
ATOM 2111 C CA . ALA A 1 285 ? -24.216 13.963 5.017 1.00 62.69 285 ALA A CA 1
ATOM 2112 C C . ALA A 1 285 ? -22.774 14.193 4.501 1.00 62.69 285 ALA A C 1
ATOM 2114 O O . ALA A 1 285 ? -22.581 14.430 3.310 1.00 62.69 285 ALA A O 1
ATOM 2115 N N . THR A 1 286 ? -21.747 14.160 5.355 1.00 74.25 286 THR A N 1
ATOM 2116 C CA . THR A 1 286 ? -20.348 14.320 4.911 1.00 74.25 286 THR A CA 1
ATOM 2117 C C . THR A 1 286 ? -19.534 13.058 5.169 1.00 74.25 286 THR A C 1
ATOM 2119 O O . THR A 1 286 ? -19.385 12.639 6.313 1.00 74.25 286 THR A O 1
ATOM 2122 N N . ALA A 1 287 ? -18.958 12.482 4.112 1.00 85.00 287 ALA A N 1
ATOM 2123 C CA . ALA A 1 287 ? -18.028 11.362 4.215 1.00 85.00 287 ALA A CA 1
ATOM 2124 C C . ALA A 1 287 ? -16.576 11.853 4.145 1.00 85.00 287 ALA A C 1
ATOM 2126 O O . ALA A 1 287 ? -16.253 12.781 3.399 1.00 85.00 287 ALA A O 1
ATOM 2127 N N . PHE A 1 288 ? -15.682 11.201 4.886 1.00 91.75 288 PHE A N 1
ATOM 2128 C CA . PHE A 1 288 ? -14.253 11.504 4.865 1.00 91.75 288 PHE A CA 1
ATOM 2129 C C . PHE A 1 288 ? -13.452 10.343 4.299 1.00 91.75 288 PHE A C 1
ATOM 2131 O O . PHE A 1 288 ? -13.774 9.179 4.533 1.00 91.75 288 PHE A O 1
ATOM 2138 N N . LYS A 1 289 ? -12.372 10.673 3.587 1.00 94.19 289 LYS A N 1
ATOM 2139 C CA . LYS A 1 289 ? -11.294 9.731 3.294 1.00 94.19 289 LYS A CA 1
ATOM 2140 C C . LYS A 1 289 ? -9.973 10.224 3.849 1.00 94.19 289 LYS A C 1
ATOM 2142 O O . LYS A 1 289 ? -9.666 11.402 3.698 1.00 94.19 289 LYS A O 1
ATOM 2147 N N . VAL A 1 290 ? -9.180 9.328 4.428 1.00 96.81 290 VAL A N 1
ATOM 2148 C CA . VAL A 1 290 ? -7.858 9.644 4.986 1.00 96.81 290 VAL A CA 1
ATOM 2149 C C . VAL A 1 290 ? -6.738 8.889 4.273 1.00 96.81 290 VAL A C 1
ATOM 2151 O O . VAL A 1 290 ? -6.889 7.722 3.917 1.00 96.81 290 VAL A O 1
ATOM 2154 N N . TYR A 1 291 ? -5.611 9.563 4.056 1.00 96.69 291 TYR A N 1
ATOM 2155 C CA . TYR A 1 291 ? -4.409 9.010 3.437 1.00 96.69 291 TYR A CA 1
ATOM 2156 C C . TYR A 1 291 ? -3.171 9.533 4.159 1.00 96.69 291 TYR A C 1
ATOM 2158 O O . TYR A 1 291 ? -3.075 10.728 4.438 1.00 96.69 291 TYR A O 1
ATOM 2166 N N . CYS A 1 292 ? -2.199 8.663 4.412 1.00 95.88 292 CYS A N 1
ATOM 2167 C CA . CYS A 1 292 ? -0.970 9.020 5.113 1.00 95.88 292 CYS A CA 1
ATOM 2168 C C . CYS A 1 292 ? 0.233 8.901 4.174 1.00 95.88 292 CYS A C 1
ATOM 2170 O O . CYS A 1 292 ? 0.440 7.869 3.538 1.00 95.88 292 CYS A O 1
ATOM 2172 N N . GLY A 1 293 ? 1.031 9.963 4.094 1.00 93.00 293 GLY A N 1
ATOM 2173 C CA . GLY A 1 293 ? 2.369 9.931 3.512 1.00 93.00 293 GLY A CA 1
ATOM 2174 C C . GLY A 1 293 ? 3.431 9.639 4.571 1.00 93.00 293 GLY A C 1
ATOM 2175 O O . GLY A 1 293 ?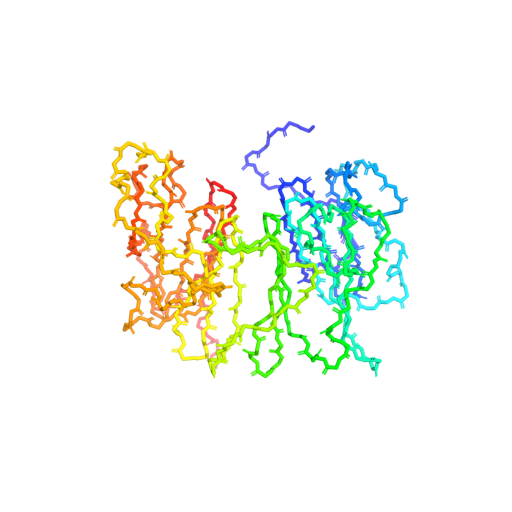 3.133 9.234 5.693 1.00 93.00 293 GLY A O 1
ATOM 2176 N N . SER A 1 294 ? 4.703 9.896 4.258 1.00 87.25 294 SER A N 1
ATOM 2177 C CA . SER A 1 294 ? 5.772 9.708 5.251 1.00 87.25 294 SER A CA 1
ATOM 2178 C C . SER A 1 294 ? 5.643 10.641 6.459 1.00 87.25 294 SER A C 1
ATOM 2180 O O . SER A 1 294 ? 5.909 10.216 7.578 1.00 87.25 294 SER A O 1
ATOM 2182 N N . GLY A 1 295 ? 5.291 11.905 6.234 1.00 88.38 295 GLY A N 1
ATOM 2183 C CA . GLY A 1 295 ? 5.296 12.955 7.261 1.00 88.38 295 GLY A CA 1
ATOM 2184 C C . GLY A 1 295 ? 4.138 13.934 7.107 1.00 88.38 295 GLY A C 1
ATOM 2185 O O . GLY A 1 295 ? 4.245 15.081 7.517 1.00 88.38 295 GLY A O 1
ATOM 2186 N N . PHE A 1 296 ? 3.058 13.503 6.459 1.00 93.62 296 PHE A N 1
ATOM 2187 C CA . PHE A 1 296 ? 1.843 14.287 6.270 1.00 93.62 296 PHE A CA 1
ATOM 2188 C C . PHE A 1 296 ? 0.630 13.357 6.222 1.00 93.62 296 PHE A C 1
ATOM 2190 O O . PHE A 1 296 ? 0.756 12.193 5.833 1.00 93.62 296 PHE A O 1
ATOM 2197 N N . THR A 1 297 ? -0.539 13.913 6.524 1.00 96.06 297 THR A N 1
ATOM 2198 C CA . THR A 1 297 ? -1.842 13.265 6.354 1.00 96.06 297 THR A CA 1
ATOM 2199 C C . THR A 1 297 ? -2.702 14.138 5.452 1.00 96.06 297 THR A C 1
ATOM 2201 O O . THR A 1 297 ? -2.759 15.353 5.636 1.00 96.06 297 THR A O 1
ATOM 2204 N N . PHE A 1 298 ? -3.379 13.528 4.485 1.00 93.38 298 PHE A N 1
ATOM 2205 C CA . PHE A 1 298 ? -4.402 14.180 3.679 1.00 93.38 298 PHE A CA 1
ATOM 2206 C C . PHE A 1 298 ? -5.775 13.627 4.035 1.00 93.38 298 PHE A C 1
ATOM 2208 O O . PHE A 1 298 ? -5.969 12.415 4.117 1.00 93.38 298 PHE A O 1
ATOM 2215 N N . VAL A 1 299 ? -6.731 14.537 4.198 1.00 93.69 299 VAL A N 1
ATOM 2216 C CA . VAL A 1 299 ? -8.145 14.221 4.376 1.00 93.69 299 VAL A CA 1
ATOM 2217 C C . VAL A 1 299 ? -8.914 14.809 3.204 1.00 93.69 299 VAL A C 1
ATOM 2219 O O . VAL A 1 299 ? -8.763 15.987 2.886 1.00 93.69 299 VAL A O 1
ATOM 2222 N N . ILE A 1 300 ? -9.744 13.991 2.565 1.00 91.94 300 ILE A N 1
ATOM 2223 C CA . ILE A 1 300 ? -10.665 14.418 1.515 1.00 91.94 300 ILE A CA 1
ATOM 2224 C C . ILE A 1 300 ? -12.072 14.410 2.099 1.00 91.94 300 ILE A C 1
ATOM 2226 O O . ILE A 1 300 ? -12.538 13.385 2.595 1.00 91.94 300 ILE A O 1
ATOM 2230 N N . MET A 1 301 ? -12.742 15.555 2.016 1.00 89.69 301 MET A N 1
ATOM 2231 C CA . MET A 1 301 ? -14.158 15.690 2.331 1.00 89.69 301 MET A CA 1
ATOM 2232 C C . MET A 1 301 ? -14.976 15.393 1.074 1.00 89.69 301 MET A C 1
ATOM 2234 O O . MET A 1 301 ? -14.758 16.007 0.030 1.00 89.69 301 MET A O 1
ATOM 2238 N N . ILE A 1 302 ? -15.908 14.452 1.175 1.00 85.44 302 ILE A N 1
ATOM 2239 C CA . ILE A 1 302 ? -16.811 14.061 0.096 1.00 85.44 302 ILE A CA 1
ATOM 2240 C C . ILE A 1 302 ? -18.224 14.469 0.523 1.00 85.44 302 ILE A C 1
ATOM 2242 O O . ILE A 1 302 ? -18.767 13.874 1.458 1.00 85.44 302 ILE A O 1
ATOM 2246 N N . PRO A 1 303 ? -18.830 15.476 -0.128 1.00 78.19 303 PRO A N 1
ATOM 2247 C CA . PRO A 1 303 ? -20.229 15.802 0.104 1.00 78.19 303 PRO A CA 1
ATOM 2248 C C . PRO A 1 303 ? -21.090 14.613 -0.331 1.00 78.19 303 PRO A C 1
ATOM 2250 O O . PRO A 1 303 ? -21.034 14.210 -1.496 1.00 78.19 303 PRO A O 1
ATOM 2253 N N . CYS A 1 304 ? -21.891 14.040 0.568 1.00 68.44 304 CYS A N 1
ATOM 2254 C CA . CYS A 1 304 ? -22.939 13.124 0.142 1.00 68.44 304 CYS A CA 1
ATOM 2255 C C . CYS A 1 304 ? -24.054 13.978 -0.461 1.00 68.44 304 CYS A C 1
ATOM 2257 O O . CYS A 1 304 ? -24.706 14.749 0.243 1.00 68.44 304 CYS A O 1
ATOM 2259 N N . ASN A 1 305 ? -24.279 13.856 -1.770 1.00 57.88 305 ASN A N 1
ATOM 2260 C CA . ASN A 1 305 ? -25.504 14.385 -2.352 1.00 57.88 305 ASN A CA 1
ATOM 2261 C C . ASN A 1 305 ? -26.672 13.615 -1.721 1.00 57.88 305 ASN A C 1
ATOM 2263 O O . ASN A 1 305 ? -26.701 12.389 -1.865 1.00 57.88 305 ASN A O 1
ATOM 2267 N N . PRO A 1 306 ? -27.633 14.276 -1.047 1.00 52.59 306 PRO A N 1
ATOM 2268 C CA . PRO A 1 306 ? -28.893 13.621 -0.749 1.00 52.59 306 PRO A CA 1
ATOM 2269 C C . PRO A 1 306 ? -29.479 13.208 -2.100 1.00 52.59 306 PRO A C 1
ATOM 2271 O O . PRO A 1 306 ? -29.669 14.047 -2.984 1.00 52.59 306 PRO A O 1
ATOM 2274 N N . SER A 1 307 ? -29.641 11.904 -2.307 1.00 52.09 307 SER A N 1
ATOM 2275 C CA . SER A 1 307 ? -30.195 11.356 -3.538 1.00 52.09 307 SER A CA 1
ATOM 2276 C C . SER A 1 307 ? -31.492 12.082 -3.875 1.00 52.09 307 SER A C 1
ATOM 2278 O O . SER A 1 307 ? -32.373 12.206 -3.023 1.00 52.09 307 SER A O 1
ATOM 2280 N N . GLN A 1 308 ? -31.590 12.552 -5.122 1.00 41.09 308 GLN A N 1
ATOM 2281 C CA . GLN A 1 308 ? -32.873 12.825 -5.757 1.00 41.09 308 GLN A CA 1
ATOM 2282 C C . GLN A 1 308 ? -33.730 11.568 -5.566 1.00 41.09 308 GLN A C 1
ATOM 2284 O O . GLN A 1 308 ? -33.373 10.499 -6.062 1.00 41.09 308 GLN A O 1
ATOM 2289 N N . THR A 1 309 ? -34.760 11.701 -4.734 1.00 42.19 309 THR A N 1
ATOM 2290 C CA 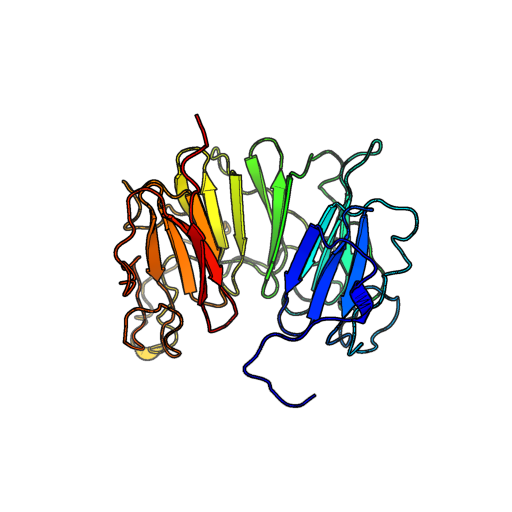. THR A 1 309 ? -35.837 10.728 -4.511 1.00 42.19 309 THR A CA 1
ATOM 2291 C C . THR A 1 309 ? -36.631 10.490 -5.779 1.00 42.19 309 THR A C 1
ATOM 2293 O O . THR A 1 309 ? -36.897 11.507 -6.465 1.00 42.19 309 THR A O 1
#

Sequence (309 aa):
MVNSLCPKVVSSLENNFIAHVSAGWSHSGFVSDGGCVFTCGDGSFGQLGHGDYRTHCSPVRVSYFVNKHVEQIACGMRHSLVLLKGGSGDQIYAFGSGKRGQLGISKDKVKSISLPEVTYGLEDVKIVSIAANGDHSAALSVDGCLYTWGRGFSGTPDVQFPQGLPSSLRFTVVAVGWNHALALTGEGEVFMLGGNYHGVLGDLEKMSPAKQFPDSREAILQKVPGLNDIKTVQIAAGAEHSAVVTENGEIKAWGWGEHGQLGLGNTCDQTSPQAVSLSHTPNEATAFKVYCGSGFTFVIMIPCNPSQT

Foldseek 3Di:
DDDDPDDDDQVVCVPFAWPEKEDEQFKIWTAGPQQWIWIAGFQCFLQRQCQDSDGHPHTDTNPLCPVFRWDYWAYEHFKIWTWGDDPQAIWIWMFGACQLLQRQQDQDGDGGGNHTGTRPPCNPFAWDDWYYYAQKIWTAGPQQWIWIAGPAAPPAGHGNHTDTAPDPFGFDDKADANRKIWTAGPQQWIKMFRDLPFQCPPCPPPPDVPPDDPPDSHGDIGTAPPCPPFRFDDKEYEHRKIWTATPQGWIWIFGQQQLPQRQQPDRHHHSHTDTHDDPDDDDSQWHWDWYYYHRHIDIDIDGRDPDPD

InterPro domains:
  IPR000408 Regulator of chromosome condensation, RCC1 [PR00633] (91-107)
  IPR000408 Regulator of chromosome condensation, RCC1 [PR00633] (127-140)
  IPR000408 Regulator of chromosome condensation, RCC1 [PR00633] (235-251)
  IPR000408 Regulator of chromosome condensation, RCC1 [PR00633] (251-265)
  IPR000408 Regulator of chromosome condensation, RCC1 [PS00626] (73-83)
  IPR000408 Regulator of chromosome condensation, RCC1 [PS00626] (235-245)
  IPR000408 Regulator of chromosome condensation, RCC1 [PS50012] (35-86)
  IPR000408 Regulator of chromosome condensation, RCC1 [PS50012] (90-143)
  IPR000408 Regulator of chromosome condensation, RCC1 [PS50012] (144-187)
  IPR000408 Regulator of chromosome condensation, RCC1 [PS50012] (188-248)
  IPR000408 Regulator of chromosome condensation, RCC1 [PS50012] (249-303)
  IPR009091 Regulator of chromosome condensation 1/beta-lactamase-inhibitor protein II [G3DSA:2.130.10.30] (2-213)
  IPR009091 Regulator of chromosome condensation 1/beta-lactamase-inhibitor protein II [G3DSA:2.130.10.30] (214-302)
  IPR009091 Regulator of chromosome condensation 1/beta-lactamase-inhibitor protein II [SSF50985] (4-302)
  IPR051210 Ubiquitin ligases and GEF domain-containing protein [PTHR22870] (5-306)
  IPR058923 RCC1-like domain [PF25390] (6-299)

Organism: Quercus rubra (NCBI:txid3512)

Mean predicted aligned error: 6.76 Å

pLDDT: mean 88.57, std 16.54, range [31.86, 98.94]